Protein AF-A0A182S781-F1 (afdb_monomer_lite)

Foldseek 3Di:
DDPDDDPPDDPDDDDPDDDDDPDDDDDDDPDDQLCQQVLLLLQQVVQCLVPPDPVQFQDNDRDDPQRLQVQCCVVPVDPPVSRVDRHHDAPVSSQSSCCVGGVDHDDDDDADPVGFVLVCLVVQQVCCVVPQTWDWDQDDPPRHIWTWRDWDQDPVRWIKTWTQGSPDDDDDPDPVCCVVVVRTDIDTSVPRDD

Structure (mmCIF, N/CA/C/O backbone):
data_AF-A0A182S781-F1
#
_entry.id   AF-A0A182S781-F1
#
loop_
_atom_site.group_PDB
_atom_site.id
_atom_site.type_symbol
_atom_site.label_atom_id
_atom_site.label_alt_id
_atom_site.label_comp_id
_atom_site.label_asym_id
_atom_site.label_entity_id
_atom_site.label_seq_id
_atom_site.pdbx_PDB_ins_code
_atom_site.Cartn_x
_atom_site.Cartn_y
_atom_site.Cartn_z
_atom_site.occupancy
_atom_site.B_iso_or_equiv
_atom_site.auth_seq_id
_atom_site.auth_comp_id
_atom_site.auth_asym_id
_atom_site.auth_atom_id
_atom_site.pdbx_PDB_model_num
ATOM 1 N N . MET A 1 1 ? -8.039 0.248 25.860 1.00 22.16 1 MET A N 1
ATOM 2 C CA . MET A 1 1 ? -6.957 -0.619 25.346 1.00 22.16 1 MET A CA 1
ATOM 3 C C . MET A 1 1 ? -6.090 0.243 24.434 1.00 22.16 1 ME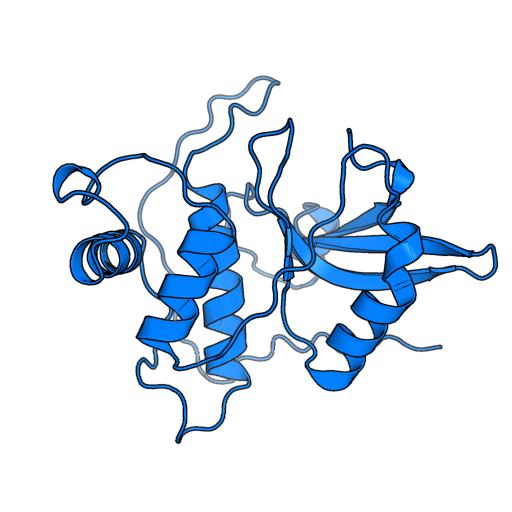T A C 1
ATOM 5 O O . MET A 1 1 ? -6.626 0.844 23.514 1.00 22.16 1 MET A O 1
ATOM 9 N N . LYS A 1 2 ? -4.819 0.476 24.791 1.00 17.64 2 LYS A N 1
ATOM 10 C CA . LYS A 1 2 ? -3.953 1.461 24.120 1.00 17.64 2 LYS A CA 1
ATOM 11 C C . LYS A 1 2 ? -3.425 0.883 22.805 1.00 17.64 2 LYS A C 1
ATOM 13 O O . LYS A 1 2 ? -2.485 0.099 22.838 1.00 17.64 2 LYS A O 1
ATOM 18 N N . VAL A 1 3 ? -3.965 1.316 21.667 1.00 22.73 3 VAL A N 1
ATOM 19 C CA . VAL A 1 3 ? -3.223 1.247 20.400 1.00 22.73 3 VAL A CA 1
ATOM 20 C C . VAL A 1 3 ? -2.274 2.437 20.403 1.00 22.73 3 VAL A C 1
ATOM 22 O O . VAL A 1 3 ? -2.613 3.549 20.012 1.00 22.73 3 VAL A O 1
ATOM 25 N N . GLN A 1 4 ? -1.095 2.223 20.969 1.00 20.73 4 GLN A N 1
ATOM 26 C CA . GLN A 1 4 ? 0.003 3.169 20.909 1.00 20.73 4 GLN A CA 1
ATOM 27 C C . GLN A 1 4 ? 1.144 2.408 20.250 1.00 20.73 4 GLN A C 1
ATOM 29 O O . GLN A 1 4 ? 1.656 1.481 20.866 1.00 20.73 4 GLN A O 1
ATOM 34 N N . HIS A 1 5 ? 1.483 2.761 19.008 1.00 27.50 5 HIS A N 1
ATOM 35 C CA . HIS A 1 5 ? 2.839 3.151 18.610 1.00 27.50 5 HIS A CA 1
ATOM 36 C C . HIS A 1 5 ? 2.847 3.689 17.167 1.00 27.50 5 HIS A C 1
ATOM 38 O O . HIS A 1 5 ? 2.980 2.958 16.197 1.00 27.50 5 HIS A O 1
ATOM 44 N N . LEU A 1 6 ? 2.780 5.020 17.058 1.00 29.30 6 LEU A N 1
ATOM 45 C CA . LEU A 1 6 ? 3.541 5.766 16.057 1.00 29.30 6 LEU A CA 1
ATOM 46 C C . LEU A 1 6 ? 4.824 6.293 16.718 1.00 29.30 6 LEU A C 1
ATOM 48 O O . LEU A 1 6 ? 4.804 7.370 17.333 1.00 29.30 6 LEU A O 1
ATOM 52 N N . PRO A 1 7 ? 5.978 5.657 16.480 1.00 22.70 7 PRO A N 1
ATOM 53 C CA . PRO A 1 7 ? 7.215 6.392 16.361 1.00 22.70 7 PRO A CA 1
ATOM 54 C C . PRO A 1 7 ? 7.700 6.303 14.915 1.00 22.70 7 PRO A C 1
ATOM 56 O O . PRO A 1 7 ? 8.565 5.513 14.574 1.00 22.70 7 PRO A O 1
ATOM 59 N N . MET A 1 8 ? 7.220 7.225 14.074 1.00 29.20 8 MET A N 1
ATOM 60 C CA . MET A 1 8 ? 8.143 7.837 13.120 1.00 29.20 8 MET A CA 1
ATOM 61 C C . MET A 1 8 ? 9.231 8.530 13.958 1.00 29.20 8 MET A C 1
ATOM 63 O O . MET A 1 8 ? 9.005 9.626 14.479 1.00 29.20 8 MET A O 1
ATOM 67 N N . GLN A 1 9 ? 10.349 7.848 14.197 1.00 24.05 9 GLN A N 1
ATOM 68 C CA . GLN A 1 9 ? 11.596 8.438 14.673 1.00 24.05 9 GLN A CA 1
ATOM 69 C C . GLN A 1 9 ? 12.681 8.081 13.664 1.00 24.05 9 GLN A C 1
ATOM 71 O O . GLN A 1 9 ? 12.995 6.916 13.454 1.00 24.05 9 GLN A O 1
ATOM 76 N N . ASN A 1 10 ? 13.237 9.117 13.045 1.00 29.95 10 ASN A N 1
ATOM 77 C CA . ASN A 1 10 ? 14.450 9.047 12.256 1.00 29.95 10 ASN A CA 1
ATOM 78 C C . ASN A 1 10 ? 15.575 9.725 13.064 1.00 29.95 10 ASN A C 1
ATOM 80 O O . ASN A 1 10 ? 15.467 10.931 13.297 1.00 29.95 10 ASN A O 1
ATOM 84 N N . PRO A 1 11 ? 16.635 9.015 13.496 1.00 28.19 11 PRO A N 1
ATOM 85 C CA . PRO A 1 11 ? 17.824 9.644 14.075 1.00 28.19 11 PRO A CA 1
ATOM 86 C C . PRO A 1 11 ? 18.811 10.176 13.022 1.00 28.19 11 PRO A C 1
ATOM 88 O O . PRO A 1 11 ? 19.742 10.897 13.373 1.00 28.19 11 PRO A O 1
ATOM 91 N N . HIS A 1 12 ? 18.638 9.860 11.735 1.00 28.28 12 HIS A N 1
ATOM 92 C CA . HIS A 1 12 ? 19.613 10.192 10.696 1.00 28.28 12 HIS A CA 1
ATOM 93 C C . HIS A 1 12 ? 18.940 10.809 9.465 1.00 28.28 12 HIS A C 1
ATOM 95 O O . HIS A 1 12 ? 18.293 10.147 8.659 1.00 28.28 12 HIS A O 1
ATOM 101 N N . GLY A 1 13 ? 19.089 12.132 9.353 1.00 28.95 13 GLY A N 1
ATOM 102 C CA . GLY A 1 13 ? 18.466 13.019 8.369 1.00 28.95 13 GLY A CA 1
ATOM 103 C C . GLY A 1 13 ? 18.688 12.685 6.890 1.00 28.95 13 GLY A C 1
ATOM 104 O O . GLY A 1 13 ? 19.356 13.432 6.177 1.00 28.95 13 GLY A O 1
ATOM 105 N N . SER A 1 14 ? 18.027 11.643 6.400 1.00 24.62 14 SER A N 1
ATOM 106 C CA . SER A 1 14 ? 17.913 11.336 4.977 1.00 24.62 14 SER A CA 1
ATOM 107 C C . SER A 1 14 ? 16.666 12.002 4.397 1.00 24.62 14 SER A C 1
ATOM 109 O O . SER A 1 14 ? 15.528 11.740 4.785 1.00 24.62 14 SER A O 1
ATOM 111 N N . ARG A 1 15 ? 16.919 12.949 3.494 1.00 25.30 15 ARG A N 1
ATOM 112 C CA . ARG A 1 15 ? 15.945 13.813 2.825 1.00 25.30 15 ARG A CA 1
ATOM 113 C C . ARG A 1 15 ? 15.076 12.991 1.870 1.00 25.30 15 ARG A C 1
ATOM 115 O O . ARG A 1 15 ? 15.576 12.521 0.857 1.00 25.30 15 ARG A O 1
ATOM 122 N N . ILE A 1 16 ? 13.770 12.906 2.125 1.00 30.47 16 ILE A N 1
ATOM 123 C CA . ILE A 1 16 ? 12.797 12.481 1.107 1.00 30.47 16 ILE A CA 1
ATOM 124 C C . ILE A 1 16 ? 12.405 13.726 0.304 1.00 30.47 16 ILE A C 1
ATOM 126 O O . ILE A 1 16 ? 11.537 14.510 0.693 1.00 30.47 16 ILE A O 1
ATOM 130 N N . GLY A 1 17 ? 13.127 13.965 -0.788 1.00 25.92 17 GLY A N 1
ATOM 131 C CA . GLY A 1 17 ? 12.769 14.945 -1.804 1.00 25.92 17 GLY A CA 1
ATOM 132 C C . GLY A 1 17 ? 12.394 14.219 -3.086 1.00 25.92 17 GLY A C 1
ATOM 133 O O . GLY A 1 17 ? 13.270 13.682 -3.746 1.00 25.92 17 GLY A O 1
ATOM 134 N N . SER A 1 18 ? 11.112 14.211 -3.440 1.00 32.91 18 SER A N 1
ATOM 135 C CA . SER A 1 18 ? 10.678 13.952 -4.813 1.00 32.91 18 SER A CA 1
ATOM 136 C C . SER A 1 18 ? 10.472 15.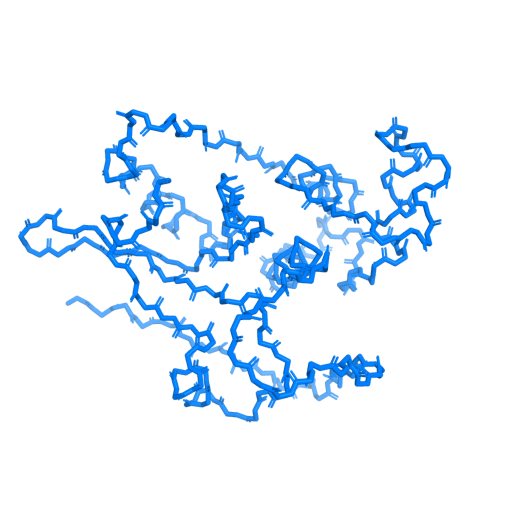295 -5.514 1.00 32.91 18 SER A C 1
ATOM 138 O O . SER A 1 18 ? 9.733 16.151 -5.012 1.00 32.91 18 SER A O 1
ATOM 140 N N . ASP A 1 19 ? 11.157 15.479 -6.637 1.00 30.80 19 ASP A N 1
ATOM 141 C CA . ASP A 1 19 ? 11.078 16.648 -7.507 1.00 30.80 19 ASP A CA 1
ATOM 142 C C . ASP A 1 19 ? 9.697 16.815 -8.164 1.00 30.80 19 ASP A C 1
ATOM 144 O O . ASP A 1 19 ? 9.061 15.849 -8.581 1.00 30.80 19 ASP A O 1
ATOM 148 N N . GLY A 1 20 ? 9.289 18.082 -8.317 1.00 26.89 20 GLY A N 1
ATOM 149 C CA . GLY A 1 20 ? 8.248 18.532 -9.248 1.00 26.89 20 GLY A CA 1
ATOM 150 C C . GLY A 1 20 ? 6.844 18.746 -8.651 1.00 26.89 20 GLY A C 1
ATOM 151 O O . GLY A 1 20 ? 6.240 17.809 -8.133 1.00 26.89 20 GLY A O 1
ATOM 152 N N . PRO A 1 21 ? 6.249 19.955 -8.759 1.00 29.48 21 PRO A N 1
ATOM 153 C CA . PRO A 1 21 ? 4.869 20.179 -8.344 1.00 29.48 21 PRO A CA 1
ATOM 154 C C . PRO A 1 21 ? 3.902 19.591 -9.382 1.00 29.48 21 PRO A C 1
ATOM 156 O O . PRO A 1 21 ? 3.781 20.112 -10.494 1.00 29.48 21 PRO A O 1
ATOM 159 N N . LEU A 1 22 ? 3.154 18.544 -9.017 1.00 37.12 22 LEU A N 1
ATOM 160 C CA . LEU A 1 22 ? 1.952 18.173 -9.766 1.00 37.12 22 LEU A CA 1
ATOM 161 C C . LEU A 1 22 ? 0.870 19.222 -9.472 1.00 37.12 22 LEU A C 1
ATOM 163 O O . LEU A 1 22 ? 0.288 19.259 -8.390 1.00 37.12 22 LEU A O 1
ATOM 167 N N . LYS A 1 23 ? 0.632 20.116 -10.436 1.00 30.11 23 LYS A N 1
ATOM 168 C CA . LYS A 1 23 ? -0.460 21.096 -10.397 1.00 30.11 23 LYS A CA 1
ATOM 169 C C . LYS A 1 23 ? -1.806 20.368 -10.332 1.00 30.11 23 LYS A C 1
ATOM 171 O O . LYS A 1 23 ? -2.254 19.839 -11.345 1.00 30.11 23 LYS A O 1
ATOM 176 N N . THR A 1 24 ? -2.502 20.443 -9.202 1.00 35.56 24 THR A N 1
ATOM 177 C CA . THR A 1 24 ? -3.963 20.314 -9.177 1.00 35.56 24 THR A CA 1
ATOM 178 C C . THR A 1 24 ? -4.555 21.723 -9.246 1.00 35.56 24 THR A C 1
ATOM 180 O O . THR A 1 24 ? -4.274 22.603 -8.430 1.00 35.56 24 THR A O 1
ATOM 183 N N . ARG A 1 25 ? -5.293 22.002 -10.324 1.00 30.75 25 ARG A N 1
ATOM 184 C CA . ARG A 1 25 ? -5.999 23.274 -10.510 1.00 30.75 25 ARG A CA 1
ATOM 185 C C . ARG A 1 25 ? -7.145 23.320 -9.492 1.00 30.75 25 ARG A C 1
ATOM 187 O O . ARG A 1 25 ? -7.864 22.341 -9.348 1.00 30.75 25 ARG A O 1
ATOM 194 N N . ARG A 1 26 ? -7.280 24.444 -8.781 1.00 33.47 26 ARG A N 1
ATOM 195 C CA . ARG A 1 26 ? -8.339 24.700 -7.788 1.00 33.47 26 ARG A CA 1
ATOM 196 C C . ARG A 1 26 ? -9.736 24.459 -8.376 1.00 33.47 26 ARG A C 1
ATOM 198 O O . ARG A 1 26 ? -9.999 24.911 -9.488 1.00 33.47 26 ARG A O 1
ATOM 205 N N . GLY A 1 27 ? -10.624 23.883 -7.567 1.00 31.80 27 GLY A N 1
ATOM 206 C CA . GLY A 1 27 ? -12.058 23.726 -7.841 1.00 31.80 27 GLY A CA 1
ATOM 207 C C . GLY A 1 27 ? -12.467 22.258 -7.757 1.00 31.80 27 GLY A C 1
ATOM 208 O O . GLY A 1 27 ? -11.820 21.430 -8.379 1.00 31.80 27 GLY A O 1
ATOM 209 N N . GLY A 1 28 ? -13.474 21.951 -6.933 1.00 37.81 28 GLY A N 1
ATOM 210 C CA . GLY A 1 28 ? -13.876 20.598 -6.534 1.00 37.81 28 GLY A CA 1
ATOM 211 C C . GLY A 1 28 ? -14.079 19.597 -7.680 1.00 37.81 28 GLY A C 1
ATOM 212 O O . GLY A 1 28 ? -14.367 19.983 -8.808 1.00 37.81 28 GLY A O 1
ATOM 213 N N . VAL A 1 29 ? -13.966 18.312 -7.317 1.00 35.19 29 VAL A N 1
ATOM 214 C CA . VAL A 1 29 ? -13.797 17.093 -8.141 1.00 35.19 29 VAL A CA 1
ATOM 215 C C . VAL A 1 29 ? -12.318 16.725 -8.338 1.00 35.19 29 VAL A C 1
ATOM 217 O O . VAL A 1 29 ? -11.641 17.167 -9.265 1.00 35.19 29 VAL A O 1
ATOM 220 N N . THR A 1 30 ? -11.806 15.883 -7.436 1.00 40.12 30 THR A N 1
ATOM 221 C CA . THR A 1 30 ? -10.500 15.219 -7.544 1.00 40.12 30 THR A CA 1
ATOM 222 C C . THR A 1 30 ? -10.512 14.261 -8.734 1.00 40.12 30 THR A C 1
ATOM 224 O O . THR A 1 30 ? -10.992 13.139 -8.631 1.00 40.12 30 THR A O 1
ATOM 227 N N . GLN A 1 31 ? -10.000 14.699 -9.882 1.00 41.84 31 GLN A N 1
ATOM 228 C CA . GLN A 1 31 ? -9.661 13.791 -10.980 1.00 41.84 31 GLN A CA 1
ATOM 229 C C . GLN A 1 31 ? -8.589 12.802 -10.475 1.00 41.84 31 GLN A C 1
ATOM 231 O O . GLN A 1 31 ? -7.553 13.274 -9.989 1.00 41.84 31 GLN A O 1
ATOM 236 N N . PRO A 1 32 ? -8.793 11.473 -10.556 1.00 53.16 32 PRO A N 1
ATOM 237 C CA . PRO A 1 32 ? -7.829 10.506 -10.041 1.00 53.16 32 PRO A CA 1
ATOM 238 C C . PRO A 1 32 ? -6.494 10.640 -10.777 1.00 53.16 32 PRO A C 1
ATOM 240 O O . PRO A 1 32 ? -6.411 10.531 -12.002 1.00 53.16 32 PRO A O 1
ATOM 243 N N . GLY A 1 33 ? -5.419 10.902 -10.037 1.00 67.69 33 GLY A N 1
ATOM 244 C CA . GLY A 1 33 ? -4.075 10.815 -10.595 1.00 67.69 33 GLY A CA 1
ATOM 245 C C . GLY A 1 33 ? -3.678 9.346 -10.745 1.00 67.69 33 GLY A C 1
ATOM 246 O O . GLY A 1 33 ? -3.719 8.612 -9.767 1.00 67.6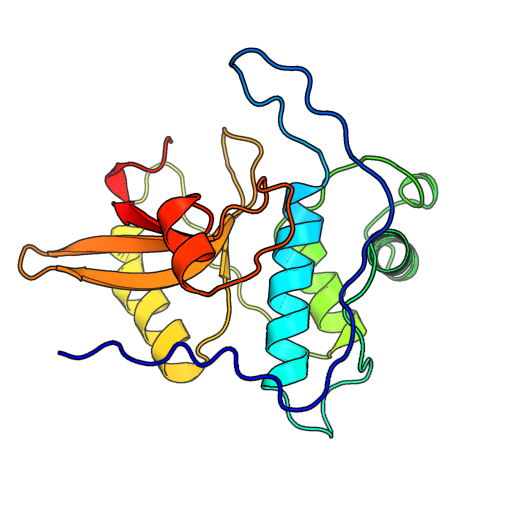9 33 GLY A O 1
ATOM 247 N N . TRP A 1 34 ? -3.187 8.938 -11.918 1.00 82.12 34 TRP A N 1
ATOM 248 C CA . TRP A 1 34 ? -2.683 7.580 -12.223 1.00 82.12 34 TRP A CA 1
ATOM 249 C C . TRP A 1 34 ? -1.582 7.054 -11.275 1.00 82.12 34 TRP A C 1
ATOM 251 O O . TRP A 1 34 ? -1.234 5.877 -11.289 1.00 82.12 34 TRP A O 1
ATOM 261 N N . GLY A 1 35 ? -1.017 7.940 -10.451 1.00 85.44 35 GLY A N 1
ATOM 262 C CA . GLY A 1 35 ? 0.066 7.658 -9.515 1.00 85.44 35 GLY A CA 1
ATOM 263 C C . GLY A 1 35 ? -0.354 7.094 -8.151 1.00 85.44 35 GLY A C 1
ATOM 264 O O . GLY A 1 35 ? 0.537 6.829 -7.347 1.00 85.44 35 GLY A O 1
ATOM 265 N N . CYS A 1 36 ? -1.651 6.963 -7.835 1.00 85.69 36 CYS A N 1
ATOM 266 C CA . CYS A 1 36 ? -2.100 6.515 -6.505 1.00 85.69 36 CYS A CA 1
ATOM 267 C C . CYS A 1 36 ? -1.529 5.132 -6.145 1.00 85.69 36 CYS A C 1
ATOM 269 O O . CYS A 1 36 ? -0.886 5.004 -5.101 1.00 85.69 36 CYS A O 1
ATOM 271 N N . GLY A 1 37 ? -1.643 4.158 -7.058 1.00 88.50 37 GLY A N 1
ATOM 272 C CA . GLY A 1 37 ? -1.135 2.796 -6.867 1.00 88.50 37 GLY A CA 1
ATOM 273 C C . GLY A 1 37 ? 0.362 2.762 -6.574 1.00 88.50 37 GLY A C 1
ATOM 274 O O . GLY A 1 37 ? 0.803 2.130 -5.617 1.00 88.50 37 GLY A O 1
ATOM 275 N N . TYR A 1 38 ? 1.135 3.545 -7.330 1.00 90.62 38 TYR A N 1
ATOM 276 C CA . TYR A 1 38 ? 2.575 3.691 -7.125 1.00 90.62 38 TYR A CA 1
ATOM 277 C C . TYR A 1 38 ? 2.912 4.269 -5.749 1.00 90.62 38 TYR A C 1
ATOM 279 O O . TYR A 1 38 ? 3.819 3.770 -5.089 1.00 90.62 38 TYR A O 1
ATOM 287 N N . ARG A 1 39 ? 2.189 5.296 -5.285 1.00 87.88 39 ARG A N 1
ATOM 288 C CA . ARG A 1 39 ? 2.453 5.903 -3.970 1.00 87.88 39 ARG A CA 1
ATOM 289 C C . ARG A 1 39 ? 2.092 4.964 -2.823 1.00 87.88 39 ARG A C 1
ATOM 291 O O . ARG A 1 39 ? 2.864 4.867 -1.873 1.00 87.88 39 ARG A O 1
ATOM 298 N N . THR A 1 40 ? 0.983 4.230 -2.928 1.00 88.88 40 THR A N 1
ATOM 299 C CA . THR A 1 40 ? 0.637 3.187 -1.948 1.00 88.88 40 THR A CA 1
ATOM 300 C C . THR A 1 40 ? 1.719 2.104 -1.892 1.00 88.88 40 THR A C 1
ATOM 302 O O . THR A 1 40 ? 2.176 1.758 -0.802 1.00 88.88 40 THR A O 1
ATOM 305 N N . LEU A 1 41 ? 2.190 1.629 -3.050 1.00 91.50 41 LEU A N 1
ATOM 306 C CA . LEU A 1 41 ? 3.295 0.672 -3.137 1.00 91.50 41 LEU A CA 1
ATOM 307 C C . LEU A 1 41 ? 4.575 1.223 -2.491 1.00 91.50 41 LEU A C 1
ATOM 309 O O . LEU A 1 41 ? 5.192 0.541 -1.682 1.00 91.50 41 LEU A O 1
ATOM 313 N N . GLN A 1 42 ? 4.947 2.474 -2.762 1.00 90.50 42 GLN A N 1
ATOM 314 C CA . GLN A 1 42 ? 6.126 3.103 -2.157 1.00 90.50 42 GLN A CA 1
ATOM 315 C C . GLN A 1 42 ? 6.050 3.174 -0.625 1.00 90.50 42 GLN A C 1
ATOM 317 O O . GLN A 1 42 ? 7.059 2.945 0.045 1.00 90.50 42 GLN A O 1
ATOM 322 N N . SER A 1 43 ? 4.870 3.445 -0.057 1.00 87.69 43 SER A N 1
ATOM 323 C CA . SER A 1 43 ? 4.661 3.389 1.395 1.00 87.69 43 SER A CA 1
ATOM 324 C C . SER A 1 43 ? 4.866 1.976 1.950 1.00 87.69 43 SER A C 1
ATOM 326 O O . SER A 1 43 ? 5.515 1.824 2.985 1.00 87.69 43 SER A O 1
ATOM 328 N N . ILE A 1 44 ? 4.379 0.947 1.249 1.00 89.62 44 ILE A N 1
ATOM 329 C CA . ILE A 1 44 ? 4.595 -0.461 1.619 1.00 89.62 44 ILE A CA 1
ATOM 330 C C . ILE A 1 44 ? 6.085 -0.813 1.549 1.00 89.62 44 ILE A C 1
ATOM 332 O O . ILE A 1 44 ? 6.634 -1.323 2.523 1.00 89.62 44 ILE A O 1
ATOM 336 N N . CYS A 1 45 ? 6.770 -0.471 0.454 1.00 90.06 45 CYS A N 1
ATOM 337 C CA . CYS A 1 45 ? 8.210 -0.689 0.301 1.00 90.06 45 CYS A CA 1
ATOM 338 C C . CYS A 1 45 ? 9.009 -0.010 1.421 1.00 90.06 45 CYS A C 1
ATOM 340 O O . CYS A 1 45 ? 9.918 -0.606 1.991 1.00 90.06 45 CYS A O 1
ATOM 342 N N . SER A 1 46 ? 8.643 1.226 1.778 1.00 87.75 46 SER A N 1
ATOM 343 C CA . SER A 1 46 ? 9.279 1.957 2.877 1.00 87.75 46 SER A CA 1
ATOM 344 C C . SER A 1 46 ? 9.130 1.230 4.215 1.00 87.75 46 SER A C 1
ATOM 346 O O . SER A 1 46 ? 10.089 1.173 4.985 1.00 87.75 46 SER A O 1
ATOM 348 N N . TRP A 1 47 ? 7.959 0.643 4.478 1.00 87.69 47 TRP A N 1
ATOM 349 C CA . TRP A 1 47 ? 7.728 -0.162 5.675 1.00 87.69 47 TRP A CA 1
ATOM 350 C C . TRP A 1 47 ? 8.546 -1.460 5.663 1.00 87.69 47 TRP A C 1
ATOM 352 O O . TRP A 1 47 ? 9.176 -1.775 6.674 1.00 87.69 47 TRP A O 1
ATOM 362 N N . ILE A 1 48 ? 8.602 -2.164 4.524 1.00 86.69 48 ILE A N 1
ATOM 363 C CA . ILE A 1 48 ? 9.397 -3.395 4.356 1.00 86.69 48 ILE A CA 1
ATOM 364 C C . ILE A 1 48 ? 10.880 -3.117 4.614 1.00 86.69 48 ILE A C 1
ATOM 366 O O . ILE A 1 48 ? 11.519 -3.860 5.349 1.00 86.69 48 ILE A O 1
ATOM 370 N N . ILE A 1 49 ? 11.430 -2.029 4.069 1.00 85.88 49 ILE A N 1
ATOM 371 C CA . ILE A 1 49 ? 12.842 -1.662 4.265 1.00 85.88 49 ILE A CA 1
ATOM 372 C C . ILE A 1 49 ? 13.139 -1.354 5.739 1.00 85.88 49 ILE A C 1
ATOM 374 O O . ILE A 1 49 ? 14.194 -1.726 6.244 1.00 85.88 49 ILE A O 1
ATOM 378 N N . GLN A 1 50 ? 12.219 -0.683 6.438 1.00 84.88 50 GLN A N 1
ATOM 379 C CA . GLN A 1 50 ? 12.410 -0.293 7.840 1.00 84.88 50 GLN A CA 1
ATOM 380 C C . GLN A 1 50 ? 12.268 -1.460 8.827 1.00 84.88 50 GLN A C 1
ATOM 382 O O . GLN A 1 50 ? 12.917 -1.442 9.870 1.00 84.88 50 GLN A O 1
ATOM 387 N N . ASN A 1 51 ? 11.419 -2.446 8.520 1.00 83.12 51 ASN A N 1
ATOM 388 C CA . ASN A 1 51 ? 11.068 -3.535 9.443 1.00 83.12 51 ASN A CA 1
ATOM 389 C C . ASN A 1 51 ? 11.600 -4.911 9.003 1.00 83.12 51 ASN A C 1
ATOM 391 O O . ASN A 1 51 ? 11.523 -5.875 9.764 1.00 83.12 51 ASN A O 1
ATOM 395 N N . GLY A 1 52 ? 12.139 -5.021 7.788 1.00 72.75 52 GLY A N 1
ATOM 396 C CA . GLY A 1 52 ? 12.729 -6.241 7.250 1.00 72.75 52 GLY A CA 1
ATOM 397 C C . GLY A 1 52 ? 14.099 -6.557 7.853 1.00 72.75 52 GLY A C 1
ATOM 398 O O . GLY A 1 52 ? 14.845 -5.678 8.283 1.00 72.75 52 GLY A O 1
ATOM 399 N N . SER A 1 53 ? 14.467 -7.840 7.865 1.00 58.59 53 SER A N 1
ATOM 400 C CA . SER A 1 53 ? 15.805 -8.258 8.296 1.00 58.59 53 SER A CA 1
ATOM 401 C C . SER A 1 53 ? 16.859 -7.838 7.256 1.00 58.59 53 SER A C 1
ATOM 403 O O . SER A 1 53 ? 16.617 -8.016 6.057 1.00 58.59 53 SER A O 1
ATOM 405 N N . PRO A 1 54 ? 18.071 -7.399 7.659 1.00 51.84 54 PRO A N 1
ATOM 406 C CA . PRO A 1 54 ? 19.139 -6.999 6.732 1.00 51.84 54 PRO A CA 1
ATOM 407 C C . PRO A 1 54 ? 19.533 -8.065 5.697 1.00 51.84 54 PRO A C 1
ATOM 409 O O . PRO A 1 54 ? 20.124 -7.742 4.675 1.00 51.84 54 PRO A O 1
ATOM 412 N N . LYS A 1 55 ? 19.218 -9.343 5.950 1.00 50.97 55 LYS A N 1
ATOM 413 C CA . LYS A 1 55 ? 19.518 -10.464 5.043 1.00 50.97 55 LYS A CA 1
ATOM 414 C C . LYS A 1 55 ? 18.453 -10.707 3.967 1.00 50.97 55 LYS A C 1
ATOM 416 O O . LYS A 1 55 ? 18.677 -11.534 3.093 1.00 50.97 55 LYS A O 1
ATOM 421 N N . THR A 1 56 ? 17.304 -10.037 4.053 1.00 56.59 56 THR A N 1
ATOM 422 C CA . THR A 1 56 ? 16.136 -10.293 3.186 1.00 56.59 56 THR A CA 1
ATOM 423 C C . THR A 1 56 ? 15.903 -9.218 2.130 1.00 56.59 56 THR A C 1
ATOM 425 O O . THR A 1 56 ? 15.235 -9.477 1.139 1.00 56.59 56 THR A O 1
ATOM 428 N N . VAL A 1 57 ? 16.475 -8.024 2.296 1.00 60.38 57 VAL A N 1
ATOM 429 C CA . VAL A 1 57 ? 16.163 -6.877 1.438 1.00 60.38 57 VAL A CA 1
ATOM 430 C C . VAL A 1 57 ? 17.261 -6.704 0.383 1.00 60.38 57 VAL A C 1
ATOM 432 O O . VAL A 1 57 ? 18.341 -6.200 0.682 1.00 60.38 57 VAL A O 1
ATOM 435 N N . ALA A 1 58 ? 16.996 -7.114 -0.861 1.00 64.44 58 ALA A N 1
ATOM 436 C CA . ALA A 1 58 ? 17.937 -6.947 -1.976 1.00 64.44 58 ALA A CA 1
ATOM 437 C C . ALA A 1 58 ? 18.089 -5.477 -2.427 1.00 64.44 58 ALA A C 1
ATOM 439 O O . ALA A 1 58 ? 19.082 -5.124 -3.064 1.00 64.44 58 ALA A O 1
ATOM 440 N N . SER A 1 59 ? 17.132 -4.608 -2.077 1.00 66.31 59 SER A N 1
ATOM 441 C CA . SER A 1 59 ? 17.135 -3.173 -2.386 1.00 66.31 59 SER A CA 1
ATOM 442 C C . SER A 1 59 ? 16.950 -2.321 -1.126 1.00 66.31 59 SER A C 1
ATOM 444 O O . SER A 1 59 ? 15.904 -2.358 -0.492 1.00 66.31 59 SER A O 1
ATOM 446 N N . ALA A 1 60 ? 17.943 -1.508 -0.765 1.00 75.88 60 ALA A N 1
ATOM 447 C CA . ALA A 1 60 ? 17.871 -0.643 0.419 1.00 75.88 60 ALA A CA 1
ATOM 448 C C . ALA A 1 60 ? 17.034 0.639 0.213 1.00 75.88 60 ALA A C 1
ATOM 450 O O . ALA A 1 60 ? 16.937 1.464 1.122 1.00 75.88 60 ALA A O 1
ATOM 451 N N . GLU A 1 61 ? 16.445 0.832 -0.971 1.00 85.38 61 GLU A N 1
ATOM 452 C CA . GLU A 1 61 ? 15.779 2.077 -1.352 1.00 85.38 61 GLU A CA 1
ATOM 453 C C . GLU A 1 61 ? 14.331 1.847 -1.794 1.00 85.38 61 GLU A C 1
ATOM 455 O O . GLU A 1 61 ? 13.966 0.814 -2.360 1.00 85.38 61 GLU A O 1
ATOM 460 N N . VAL A 1 62 ? 13.482 2.843 -1.531 1.00 88.44 62 VAL A N 1
ATOM 461 C CA . VAL A 1 62 ? 12.102 2.857 -2.025 1.00 88.44 62 VAL A CA 1
ATOM 462 C C . VAL A 1 62 ? 12.140 3.123 -3.536 1.00 88.44 62 VAL A C 1
ATOM 464 O O . VAL A 1 62 ? 12.681 4.154 -3.944 1.00 88.44 62 VAL A O 1
ATOM 467 N N . PRO A 1 63 ? 11.565 2.252 -4.386 1.00 91.50 63 PRO A N 1
ATOM 468 C CA . PRO A 1 63 ? 11.682 2.383 -5.829 1.00 91.50 63 PRO A CA 1
ATOM 469 C C . PRO A 1 63 ? 10.903 3.603 -6.325 1.00 91.50 63 PRO A C 1
ATOM 471 O O . PRO A 1 63 ? 9.776 3.880 -5.902 1.00 91.50 63 PRO A O 1
ATOM 474 N N . ASN A 1 64 ? 11.492 4.339 -7.263 1.00 91.88 64 ASN A N 1
ATOM 475 C CA . ASN A 1 64 ? 10.777 5.389 -7.981 1.00 91.88 64 ASN A CA 1
ATOM 476 C C . ASN A 1 64 ? 9.849 4.778 -9.055 1.00 91.88 64 ASN A C 1
ATOM 478 O O . ASN A 1 64 ? 9.924 3.587 -9.357 1.00 91.88 64 ASN A O 1
ATOM 482 N N . ILE A 1 65 ? 8.952 5.589 -9.630 1.00 94.12 65 ILE A N 1
ATOM 483 C CA . ILE A 1 65 ? 7.989 5.120 -10.645 1.00 94.12 65 ILE A CA 1
ATOM 484 C C . ILE A 1 65 ? 8.690 4.451 -11.844 1.00 94.12 65 ILE A C 1
ATOM 486 O O . ILE A 1 65 ? 8.279 3.345 -12.192 1.00 94.12 65 ILE A O 1
ATOM 490 N N . PRO A 1 66 ? 9.751 5.032 -12.446 1.00 95.75 66 PRO A N 1
ATOM 491 C CA . PRO A 1 66 ? 10.508 4.356 -13.499 1.00 95.75 66 PRO A CA 1
ATOM 492 C C . PRO A 1 66 ? 11.026 2.970 -13.103 1.00 95.75 66 PRO A C 1
ATOM 494 O O . PRO A 1 66 ? 10.858 2.032 -13.875 1.00 95.75 66 PRO A O 1
ATOM 497 N N . THR A 1 67 ? 11.590 2.806 -11.899 1.00 95.38 67 THR A N 1
ATOM 498 C CA . THR A 1 67 ? 12.039 1.495 -11.400 1.00 95.38 67 THR A CA 1
ATOM 499 C C . THR A 1 67 ? 10.876 0.508 -11.314 1.00 95.38 67 THR A C 1
ATOM 501 O O . THR A 1 67 ? 11.012 -0.628 -11.755 1.00 95.38 67 THR A O 1
ATOM 504 N N . ILE A 1 68 ? 9.722 0.936 -10.789 1.00 96.50 68 ILE A N 1
ATOM 505 C CA . ILE A 1 68 ? 8.515 0.098 -10.689 1.00 96.50 68 ILE A CA 1
ATOM 506 C C . ILE A 1 68 ? 8.056 -0.349 -12.086 1.00 96.50 68 ILE A C 1
ATOM 508 O O . ILE A 1 68 ? 7.855 -1.539 -12.322 1.00 96.50 68 ILE A O 1
ATOM 512 N N . GLN A 1 69 ? 7.936 0.589 -13.029 1.00 97.31 69 GLN A N 1
ATOM 513 C CA . GLN A 1 69 ? 7.517 0.291 -14.400 1.00 97.31 69 GLN A CA 1
ATOM 514 C C . GLN A 1 69 ? 8.505 -0.635 -15.109 1.00 97.31 69 GLN A C 1
ATOM 516 O O . GLN A 1 69 ? 8.092 -1.591 -15.759 1.00 97.31 69 GLN A O 1
ATOM 521 N N . GLN A 1 70 ? 9.805 -0.377 -14.953 1.00 97.50 70 GLN A N 1
ATOM 522 C CA . GLN A 1 70 ? 10.856 -1.207 -15.523 1.00 97.50 70 GLN A CA 1
ATOM 523 C C . GLN A 1 70 ? 10.774 -2.640 -14.994 1.00 97.50 70 GLN A C 1
ATOM 525 O O . GLN A 1 70 ? 10.848 -3.571 -15.787 1.00 97.50 70 GLN A O 1
ATOM 530 N N . LYS A 1 71 ? 10.550 -2.834 -13.687 1.00 96.62 71 LYS A N 1
ATOM 531 C CA . LYS A 1 71 ? 10.410 -4.177 -13.105 1.00 96.62 71 LYS A CA 1
ATOM 532 C C . LYS A 1 71 ? 9.232 -4.941 -13.696 1.00 96.62 71 LYS A C 1
ATOM 534 O O . LYS A 1 71 ? 9.396 -6.100 -14.057 1.00 96.62 71 LYS A O 1
ATOM 539 N N . LEU A 1 72 ? 8.085 -4.285 -13.870 1.00 98.12 72 LEU A N 1
ATOM 540 C CA . LEU A 1 72 ? 6.900 -4.894 -14.488 1.00 98.12 72 LEU A CA 1
ATOM 541 C C . LEU A 1 72 ? 7.128 -5.281 -15.961 1.00 98.12 72 LEU A C 1
ATOM 543 O O . LEU A 1 72 ? 6.615 -6.303 -16.417 1.00 98.12 72 LEU A O 1
ATOM 547 N N . VAL A 1 73 ? 7.930 -4.504 -16.696 1.00 98.12 73 VAL A N 1
ATOM 548 C CA . VAL A 1 73 ? 8.355 -4.852 -18.063 1.00 98.12 73 VAL A CA 1
ATOM 549 C C . VAL A 1 73 ? 9.357 -6.013 -18.061 1.00 98.12 73 VAL A C 1
ATOM 551 O O . VAL A 1 73 ? 9.203 -6.953 -18.837 1.00 98.12 73 VAL A O 1
ATOM 554 N N . GLU A 1 74 ? 10.357 -5.991 -17.175 1.00 97.75 74 GLU A N 1
ATOM 555 C CA . GLU A 1 74 ? 11.401 -7.024 -17.069 1.00 97.75 74 GLU A CA 1
ATOM 556 C C . GLU A 1 74 ? 10.818 -8.415 -16.782 1.00 97.75 74 G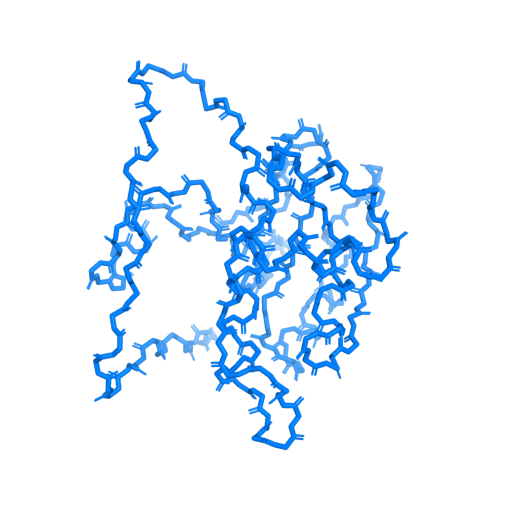LU A C 1
ATOM 558 O O . GLU A 1 74 ? 11.236 -9.399 -17.395 1.00 97.75 74 GLU A O 1
ATOM 563 N N . ILE A 1 75 ? 9.816 -8.497 -15.901 1.00 97.38 75 ILE A N 1
ATOM 564 C CA . ILE A 1 75 ? 9.125 -9.756 -15.579 1.00 97.38 75 ILE A CA 1
ATOM 565 C C . ILE A 1 75 ? 8.045 -10.137 -16.603 1.00 97.38 75 ILE A C 1
ATOM 567 O O . ILE A 1 75 ? 7.389 -11.164 -16.443 1.00 97.38 75 ILE A O 1
ATOM 571 N N . LYS A 1 76 ? 7.871 -9.336 -17.664 1.00 97.56 76 LYS A N 1
ATOM 572 C CA . LYS A 1 76 ? 6.890 -9.532 -18.745 1.00 97.56 76 LYS A CA 1
ATOM 573 C C . LYS A 1 76 ? 5.423 -9.476 -18.303 1.00 97.56 76 LYS A C 1
ATOM 575 O O . LYS A 1 76 ? 4.560 -9.979 -19.019 1.00 97.56 76 LYS A O 1
ATOM 580 N N . ASP A 1 77 ? 5.133 -8.834 -17.172 1.00 97.69 77 ASP A N 1
ATOM 581 C CA . ASP A 1 77 ? 3.756 -8.520 -16.767 1.00 97.69 77 ASP A CA 1
ATOM 582 C C . ASP A 1 77 ? 3.166 -7.402 -17.643 1.00 97.69 77 ASP A C 1
ATOM 584 O O . ASP A 1 77 ? 2.004 -7.447 -18.052 1.00 97.69 77 ASP A O 1
ATOM 588 N N . LYS A 1 78 ? 3.995 -6.412 -18.003 1.00 97.50 78 LYS A N 1
ATOM 589 C CA . LYS A 1 78 ? 3.613 -5.290 -18.869 1.00 97.50 78 LYS A CA 1
ATOM 590 C C . LYS A 1 78 ? 4.443 -5.249 -20.159 1.00 97.50 78 LYS A C 1
ATOM 592 O O . LYS A 1 78 ? 5.605 -5.653 -20.159 1.00 97.50 78 LYS A O 1
ATOM 597 N N . PRO A 1 79 ? 3.885 -4.732 -21.272 1.00 97.88 79 PRO A N 1
ATOM 598 C CA . PRO A 1 79 ? 4.633 -4.534 -22.516 1.00 97.88 79 PRO A CA 1
ATOM 599 C C . PRO A 1 79 ? 5.640 -3.381 -22.389 1.00 97.88 79 PRO A C 1
ATOM 601 O O . PRO A 1 79 ? 5.425 -2.467 -21.601 1.00 97.88 79 PRO A O 1
ATOM 604 N N . GLU A 1 80 ? 6.672 -3.340 -23.238 1.00 97.94 80 GLU A N 1
ATOM 605 C CA . GLU A 1 80 ? 7.726 -2.302 -23.197 1.00 97.94 80 GLU A CA 1
ATOM 606 C C . GLU A 1 80 ? 7.188 -0.861 -23.205 1.00 97.94 80 GLU A C 1
ATOM 608 O O . GLU A 1 80 ? 7.705 -0.001 -22.495 1.00 97.94 80 GLU A O 1
ATOM 613 N N . ARG A 1 81 ? 6.091 -0.605 -23.935 1.00 97.38 81 ARG A N 1
ATOM 614 C CA . ARG A 1 81 ? 5.422 0.712 -23.991 1.00 97.38 81 ARG A CA 1
ATOM 615 C C . ARG A 1 81 ? 4.908 1.223 -22.638 1.00 97.38 81 ARG A C 1
ATOM 617 O O . ARG A 1 81 ? 4.566 2.396 -22.532 1.00 97.38 81 ARG A O 1
ATOM 624 N N . PHE A 1 82 ? 4.799 0.347 -21.638 1.00 97.12 82 PHE A N 1
ATOM 625 C CA . PHE A 1 82 ? 4.383 0.706 -20.286 1.00 97.12 82 PHE A CA 1
ATOM 626 C C . PHE A 1 82 ? 5.447 1.547 -19.572 1.00 97.12 82 PHE A C 1
ATOM 628 O O . PHE A 1 82 ? 5.108 2.410 -18.757 1.00 97.12 82 PHE A O 1
ATOM 635 N N . PHE A 1 83 ? 6.729 1.342 -19.888 1.00 97.00 83 PHE A N 1
ATOM 636 C CA . PHE A 1 83 ? 7.810 2.143 -19.327 1.00 97.00 83 PHE A CA 1
ATOM 637 C C . PHE A 1 83 ? 7.713 3.600 -19.798 1.00 97.00 83 PHE A C 1
ATOM 639 O O . PHE A 1 83 ? 7.612 3.884 -20.990 1.00 97.00 83 PHE A O 1
ATOM 646 N N . GLY A 1 84 ? 7.720 4.538 -18.849 1.00 93.56 84 GLY A N 1
ATOM 647 C CA . GLY A 1 84 ? 7.518 5.964 -19.114 1.00 93.56 84 GLY A CA 1
ATOM 648 C C . GLY A 1 84 ? 6.058 6.355 -19.376 1.00 93.56 84 GLY A C 1
ATOM 649 O O . GLY A 1 84 ? 5.774 7.535 -19.598 1.00 93.56 84 GLY A O 1
ATOM 650 N N . SER A 1 85 ? 5.121 5.400 -19.332 1.00 94.12 85 SER A N 1
ATOM 651 C CA . SER A 1 85 ? 3.691 5.674 -19.471 1.00 94.12 85 SER A CA 1
ATOM 652 C C . SER A 1 85 ? 3.113 6.339 -18.213 1.00 94.12 85 SER A C 1
ATOM 654 O O . SER A 1 85 ? 3.760 6.458 -17.169 1.00 94.12 85 SER A O 1
ATOM 656 N N . ARG A 1 86 ? 1.849 6.759 -18.318 1.00 92.69 86 ARG A N 1
ATOM 657 C CA . ARG A 1 86 ? 1.025 7.229 -17.194 1.00 92.69 86 ARG A CA 1
ATOM 658 C C . ARG A 1 86 ? -0.076 6.228 -16.848 1.00 92.69 86 ARG A C 1
ATOM 660 O O . ARG A 1 86 ? -1.157 6.619 -16.419 1.00 92.69 86 ARG A O 1
ATOM 667 N N . GLU A 1 87 ? 0.163 4.951 -17.120 1.00 91.25 87 GLU A N 1
ATOM 668 C CA . GLU A 1 87 ? -0.773 3.885 -16.782 1.00 91.25 87 GLU A CA 1
ATOM 669 C C . GLU A 1 87 ? -0.733 3.599 -15.273 1.00 91.25 87 GLU A C 1
ATOM 671 O O . GLU A 1 87 ? 0.314 3.703 -14.625 1.00 91.25 87 GLU A O 1
ATOM 676 N N . TRP A 1 88 ? -1.895 3.275 -14.708 1.00 89.94 88 TRP A N 1
ATOM 677 C CA . TRP A 1 88 ? -2.054 2.925 -13.298 1.00 89.94 88 TRP A CA 1
ATOM 678 C C . TRP A 1 88 ? -1.555 1.498 -13.026 1.00 89.94 88 TRP A C 1
ATOM 680 O O . TRP A 1 88 ? -1.424 0.687 -13.943 1.00 89.94 88 TRP A O 1
ATOM 690 N N . ILE A 1 89 ? -1.279 1.203 -11.755 1.00 90.44 89 ILE A N 1
ATOM 691 C CA . ILE A 1 89 ? -0.997 -0.151 -11.263 1.00 90.44 89 ILE A CA 1
ATOM 692 C C . ILE A 1 89 ? -1.998 -0.516 -10.171 1.00 90.44 89 ILE A C 1
ATOM 694 O O . ILE A 1 89 ? -2.430 0.359 -9.411 1.00 90.44 89 ILE A O 1
ATOM 698 N N . GLY A 1 90 ? -2.355 -1.794 -10.092 1.00 89.56 90 GLY A N 1
ATOM 699 C CA . GLY A 1 90 ? -3.224 -2.344 -9.066 1.00 89.56 90 GLY A CA 1
ATOM 700 C C . GLY A 1 90 ? -2.464 -3.167 -8.029 1.00 89.56 90 GLY A C 1
ATOM 701 O O . GLY A 1 90 ? -1.233 -3.169 -7.952 1.00 89.56 90 GLY A O 1
ATOM 702 N N . THR A 1 91 ? -3.235 -3.885 -7.212 1.00 89.62 91 THR A N 1
ATOM 703 C CA . THR A 1 91 ? -2.711 -4.750 -6.148 1.00 89.62 91 THR A CA 1
ATOM 704 C C . THR A 1 91 ? -1.827 -5.867 -6.698 1.00 89.62 91 THR A C 1
ATOM 706 O O . THR A 1 91 ? -0.831 -6.209 -6.071 1.00 89.62 91 THR A O 1
ATOM 709 N N . LEU A 1 92 ? -2.152 -6.424 -7.868 1.00 90.69 92 LEU A N 1
ATOM 710 C CA . LEU A 1 92 ? -1.389 -7.536 -8.432 1.00 90.69 92 LEU A CA 1
ATOM 711 C C . LEU A 1 92 ? 0.004 -7.090 -8.896 1.00 90.69 92 LEU A C 1
ATOM 713 O O . LEU A 1 92 ? 1.000 -7.697 -8.507 1.00 90.69 92 LEU A O 1
ATOM 717 N N . GLU A 1 93 ? 0.090 -5.983 -9.636 1.00 94.69 93 GLU A N 1
ATOM 718 C CA . GLU A 1 93 ? 1.376 -5.407 -10.035 1.00 94.69 93 GLU A CA 1
ATOM 719 C C . GLU A 1 93 ? 2.227 -5.012 -8.820 1.00 94.69 93 GLU A C 1
ATOM 721 O O . GLU A 1 93 ? 3.441 -5.221 -8.812 1.00 94.69 93 GLU A O 1
ATOM 726 N N . ALA A 1 94 ? 1.600 -4.478 -7.766 1.00 92.81 94 ALA A N 1
ATOM 727 C CA . ALA A 1 94 ? 2.292 -4.161 -6.521 1.00 92.81 94 ALA A CA 1
ATOM 728 C C . ALA A 1 94 ? 2.918 -5.405 -5.871 1.00 92.81 94 ALA A C 1
ATOM 730 O O . ALA A 1 94 ? 4.070 -5.346 -5.441 1.00 92.81 94 ALA A O 1
ATOM 731 N N . ILE A 1 95 ? 2.200 -6.533 -5.853 1.00 92.69 95 ILE A N 1
ATOM 732 C CA . ILE A 1 95 ? 2.713 -7.809 -5.336 1.00 92.69 95 ILE A CA 1
ATOM 733 C C . ILE A 1 95 ? 3.928 -8.269 -6.138 1.00 92.69 95 ILE A C 1
ATOM 735 O O . ILE A 1 95 ? 4.949 -8.600 -5.541 1.00 92.69 95 ILE A O 1
ATOM 739 N N . TYR A 1 96 ? 3.859 -8.238 -7.470 1.00 94.50 96 TYR A N 1
ATOM 740 C CA . TYR A 1 96 ? 4.985 -8.653 -8.309 1.00 94.50 96 TYR A CA 1
ATOM 741 C C . TYR A 1 96 ? 6.234 -7.807 -8.078 1.00 94.50 96 TYR A C 1
ATOM 743 O O . TYR A 1 96 ? 7.346 -8.332 -8.029 1.00 94.50 96 TYR A O 1
ATOM 751 N N . VAL A 1 97 ? 6.064 -6.497 -7.897 1.00 94.25 97 VAL A N 1
ATOM 752 C CA . VAL A 1 97 ? 7.181 -5.592 -7.615 1.00 94.25 97 VAL A CA 1
ATOM 753 C C . VAL A 1 97 ? 7.770 -5.859 -6.230 1.00 94.25 97 VAL A C 1
ATOM 755 O O . VAL A 1 97 ? 8.993 -5.875 -6.093 1.00 94.25 97 VAL A O 1
ATOM 758 N N . ILE A 1 98 ? 6.931 -6.099 -5.217 1.00 92.00 98 ILE A N 1
ATOM 759 C CA . ILE A 1 98 ? 7.384 -6.435 -3.859 1.00 92.00 98 ILE A CA 1
ATOM 760 C C . ILE A 1 98 ? 8.174 -7.747 -3.860 1.00 92.00 98 ILE A C 1
ATOM 762 O O . ILE A 1 98 ? 9.276 -7.795 -3.312 1.00 92.00 98 ILE A O 1
ATOM 766 N N . ASP A 1 99 ? 7.643 -8.779 -4.511 1.00 90.81 99 ASP A N 1
ATOM 767 C CA . ASP A 1 99 ? 8.297 -10.080 -4.635 1.00 90.81 99 ASP A CA 1
ATOM 768 C C . ASP A 1 99 ? 9.646 -9.950 -5.361 1.00 90.81 99 ASP A C 1
ATOM 770 O O . ASP A 1 99 ? 10.683 -10.348 -4.835 1.00 90.81 99 ASP A O 1
ATOM 774 N N . THR A 1 100 ? 9.669 -9.254 -6.502 1.00 90.69 100 THR A N 1
ATOM 775 C CA . THR A 1 100 ? 10.886 -9.085 -7.314 1.00 90.69 100 THR A CA 1
ATOM 776 C C . THR A 1 100 ? 11.979 -8.279 -6.600 1.00 90.69 100 THR A C 1
ATOM 778 O O . THR A 1 100 ? 13.165 -8.557 -6.775 1.00 90.69 100 THR A O 1
ATOM 781 N N . LEU A 1 101 ? 11.616 -7.243 -5.835 1.00 89.62 101 LEU A N 1
ATOM 782 C CA . LEU A 1 101 ? 12.592 -6.347 -5.197 1.00 89.62 101 LEU A CA 1
ATOM 783 C C . LEU A 1 101 ? 13.035 -6.809 -3.808 1.00 89.62 101 LEU A C 1
ATOM 785 O O . LEU A 1 101 ? 14.163 -6.519 -3.401 1.00 89.62 101 LEU A O 1
ATOM 789 N N . TYR A 1 102 ? 12.154 -7.483 -3.073 1.00 87.38 102 TYR A N 1
ATOM 790 C CA . TYR A 1 102 ? 12.356 -7.767 -1.652 1.00 87.38 102 TYR A CA 1
ATOM 791 C C . TYR A 1 102 ? 12.203 -9.243 -1.295 1.00 87.38 102 TYR A C 1
ATOM 793 O O . TYR A 1 102 ? 12.432 -9.592 -0.141 1.00 87.38 102 TYR A O 1
ATOM 801 N N . ASN A 1 103 ? 11.832 -10.105 -2.247 1.00 87.31 103 ASN A N 1
ATOM 802 C CA . ASN A 1 103 ? 11.587 -11.529 -2.013 1.00 87.31 103 ASN A CA 1
ATOM 803 C C . ASN A 1 103 ? 10.598 -11.753 -0.849 1.00 87.31 103 ASN A C 1
ATOM 805 O O . ASN A 1 103 ? 10.799 -12.603 0.024 1.00 87.31 103 ASN A O 1
ATOM 809 N N . VAL A 1 104 ? 9.552 -10.918 -0.810 1.00 86.88 104 VAL A N 1
ATOM 810 C CA . VAL A 1 104 ? 8.477 -10.952 0.187 1.00 86.88 104 VAL A CA 1
ATOM 811 C C . VAL A 1 104 ? 7.219 -11.494 -0.475 1.00 86.88 104 VAL A C 1
ATOM 813 O O . VAL A 1 104 ? 6.671 -10.879 -1.386 1.00 86.88 104 VAL A O 1
ATOM 816 N N . SER A 1 105 ? 6.718 -12.618 0.033 1.00 85.19 105 SER A N 1
ATOM 817 C CA . SER A 1 105 ? 5.444 -13.174 -0.416 1.00 85.19 105 SER A CA 1
ATOM 818 C C . SER A 1 105 ? 4.271 -12.355 0.119 1.00 85.19 105 SER A C 1
ATOM 820 O O . SER A 1 105 ? 4.196 -12.051 1.311 1.00 85.19 105 SER A O 1
ATOM 822 N N . CYS A 1 106 ? 3.317 -12.040 -0.753 1.00 87.56 106 CYS A N 1
ATOM 823 C CA . CYS A 1 106 ? 2.089 -11.338 -0.392 1.00 87.56 106 CYS A CA 1
ATOM 824 C C . CYS A 1 106 ? 0.865 -12.254 -0.503 1.00 87.56 106 CYS A C 1
ATOM 826 O O . CYS A 1 106 ? 0.856 -13.224 -1.261 1.00 87.56 106 CYS A O 1
ATOM 828 N N . LYS A 1 107 ? -0.202 -11.909 0.223 1.00 87.00 107 LYS A N 1
ATOM 829 C CA . LYS A 1 107 ? -1.506 -12.576 0.148 1.00 87.00 107 LYS A CA 1
ATOM 830 C C . LYS A 1 107 ? -2.552 -11.598 -0.377 1.00 87.00 107 LYS A C 1
ATOM 832 O O . LYS A 1 107 ? -2.632 -10.470 0.099 1.00 87.00 107 LYS A O 1
ATOM 837 N N . VAL A 1 108 ? -3.379 -12.050 -1.318 1.00 88.75 108 VAL A N 1
ATOM 838 C CA . VAL A 1 108 ? -4.559 -11.306 -1.777 1.00 88.75 108 VAL A CA 1
ATOM 839 C C . VAL A 1 108 ? -5.773 -11.769 -0.982 1.00 88.75 108 VAL A C 1
ATOM 841 O O . VAL A 1 108 ? -6.077 -12.961 -0.944 1.00 88.75 108 VAL A O 1
ATOM 844 N N . LEU A 1 109 ? -6.473 -10.822 -0.363 1.00 88.56 109 LEU A N 1
ATOM 845 C CA . LEU A 1 109 ? -7.805 -11.032 0.192 1.00 88.56 109 LEU A CA 1
ATOM 846 C C . LEU A 1 109 ? -8.821 -10.425 -0.777 1.00 88.56 109 LEU A C 1
ATOM 848 O O . LEU A 1 109 ? -8.924 -9.206 -0.885 1.00 88.56 109 LEU A O 1
ATOM 852 N N . HIS A 1 110 ? -9.535 -11.278 -1.509 1.00 86.75 110 HIS A N 1
ATOM 853 C CA . HIS A 1 110 ? -10.574 -10.842 -2.435 1.00 86.75 110 HIS A CA 1
ATOM 854 C C . HIS A 1 110 ? -11.913 -10.723 -1.703 1.00 86.75 110 HIS A C 1
ATOM 856 O O . HIS A 1 110 ? -12.430 -11.720 -1.198 1.00 86.75 110 HIS A O 1
ATOM 862 N N . ILE A 1 111 ? -12.483 -9.520 -1.686 1.00 85.12 111 ILE A N 1
ATOM 863 C CA . ILE A 1 111 ? -13.791 -9.224 -1.093 1.00 85.12 111 ILE A CA 1
ATOM 864 C C . ILE A 1 111 ? -14.715 -8.844 -2.247 1.00 85.12 111 ILE A C 1
ATOM 866 O O . ILE A 1 111 ? -14.441 -7.893 -2.974 1.00 85.12 111 ILE A O 1
ATOM 870 N N . ALA A 1 112 ? -15.761 -9.639 -2.474 1.00 80.88 112 ALA A N 1
ATOM 871 C CA . ALA A 1 112 ? -16.722 -9.370 -3.541 1.00 80.88 112 ALA A CA 1
ATOM 872 C C . ALA A 1 112 ? -17.610 -8.173 -3.175 1.00 80.88 112 ALA A C 1
ATOM 874 O O . ALA A 1 112 ? -17.882 -7.961 -2.001 1.00 80.88 112 ALA A O 1
ATOM 875 N N . ARG A 1 113 ? -18.150 -7.460 -4.171 1.00 73.31 113 ARG A N 1
ATOM 876 C CA . ARG A 1 113 ? -19.063 -6.316 -3.962 1.00 73.31 113 ARG A CA 1
ATOM 877 C C . ARG A 1 113 ? -20.279 -6.642 -3.086 1.00 73.31 113 ARG A C 1
ATOM 879 O O . ARG A 1 113 ? -20.773 -5.805 -2.353 1.00 73.31 113 ARG A O 1
ATOM 886 N N . SER A 1 114 ? -20.789 -7.870 -3.164 1.00 77.19 114 SER A N 1
ATOM 887 C CA . SER A 1 114 ? -21.911 -8.324 -2.330 1.00 77.19 114 SER A CA 1
ATOM 888 C C . SER A 1 114 ? -21.500 -8.708 -0.904 1.00 77.19 114 SER A C 1
ATOM 890 O O . SER A 1 114 ? -22.330 -9.199 -0.137 1.00 77.19 114 SER A O 1
ATOM 892 N N . ASP A 1 115 ? -20.214 -8.605 -0.578 1.00 80.50 115 ASP A N 1
ATOM 893 C CA . ASP A 1 115 ? -19.636 -9.031 0.683 1.00 80.50 115 ASP A CA 1
ATOM 894 C C . ASP A 1 115 ? -19.112 -7.838 1.479 1.00 80.50 115 ASP A C 1
ATOM 896 O O . ASP A 1 115 ? -18.648 -6.847 0.929 1.00 80.50 115 ASP A O 1
ATOM 900 N N . SER A 1 116 ? -19.194 -7.933 2.802 1.00 85.00 116 SER A N 1
ATOM 901 C CA . SER A 1 116 ? -18.780 -6.838 3.676 1.00 85.00 116 SER A CA 1
ATOM 902 C C . SER A 1 116 ? -17.350 -7.055 4.147 1.00 85.00 116 SER A C 1
ATOM 904 O O . SER A 1 116 ? -17.021 -8.130 4.656 1.00 85.00 116 SER A O 1
ATOM 906 N N . ILE A 1 117 ? -16.522 -6.007 4.088 1.00 87.56 117 ILE A N 1
ATOM 907 C CA . ILE A 1 117 ? -15.172 -6.023 4.675 1.00 87.56 117 ILE A CA 1
ATOM 908 C C . ILE A 1 117 ? -15.229 -6.379 6.171 1.00 87.56 117 ILE A C 1
ATOM 910 O O . ILE A 1 117 ? -14.309 -7.016 6.683 1.00 87.56 117 ILE A O 1
ATOM 914 N N . ALA A 1 118 ? -16.332 -6.063 6.863 1.00 90.44 118 ALA A N 1
ATOM 915 C CA . ALA A 1 118 ? -16.515 -6.384 8.275 1.00 90.44 118 ALA A CA 1
ATOM 916 C C . ALA A 1 118 ? -16.458 -7.896 8.556 1.00 90.44 118 ALA A C 1
ATOM 918 O O . ALA A 1 118 ? -15.942 -8.301 9.595 1.00 90.44 118 ALA A O 1
ATOM 919 N N . LYS A 1 119 ? -16.886 -8.751 7.614 1.00 91.62 119 LYS A N 1
ATOM 920 C CA . LYS A 1 119 ? -16.789 -10.217 7.766 1.00 91.62 119 LYS A CA 1
ATOM 921 C C . LYS A 1 119 ? -15.349 -10.730 7.771 1.00 91.62 119 LYS A C 1
ATOM 923 O O . LYS A 1 119 ? -15.096 -11.837 8.232 1.00 91.62 119 LYS A O 1
ATOM 928 N N . HIS A 1 120 ? -14.410 -9.926 7.278 1.00 91.00 120 HIS A N 1
ATOM 929 C CA . HIS A 1 120 ? -12.986 -10.251 7.221 1.00 91.00 120 HIS A CA 1
ATOM 930 C C . HIS A 1 120 ? -12.181 -9.557 8.329 1.00 91.00 120 HIS A C 1
ATOM 932 O O . HIS A 1 120 ? -10.950 -9.597 8.306 1.00 91.00 120 HIS A O 1
ATOM 938 N N . ALA A 1 121 ? -12.848 -8.935 9.311 1.00 91.75 121 ALA A N 1
ATOM 939 C CA . ALA A 1 121 ? -12.198 -8.185 10.387 1.00 91.75 121 ALA A CA 1
ATOM 940 C C . ALA A 1 121 ? -11.192 -9.029 11.182 1.00 91.75 121 ALA A C 1
ATOM 942 O O . ALA A 1 121 ? -10.101 -8.544 11.472 1.00 91.75 121 ALA A O 1
ATOM 943 N N . ASP A 1 122 ? -11.510 -10.296 11.466 1.00 92.44 122 ASP A N 1
ATOM 944 C CA . ASP A 1 122 ? -10.586 -11.211 12.145 1.00 92.44 122 ASP A CA 1
ATOM 945 C C . ASP A 1 122 ? -9.318 -11.448 11.317 1.00 92.44 122 ASP A C 1
ATOM 947 O O . ASP A 1 122 ? -8.213 -11.297 11.822 1.00 92.44 122 ASP A O 1
ATOM 951 N N . THR A 1 123 ? -9.460 -11.706 10.012 1.00 92.44 123 THR A N 1
ATOM 952 C CA . THR A 1 123 ? -8.308 -11.899 9.113 1.00 92.44 123 THR A CA 1
ATOM 953 C C . THR A 1 123 ? -7.431 -10.648 9.035 1.00 92.44 123 THR A C 1
ATOM 955 O O . THR A 1 123 ? -6.204 -10.746 9.004 1.00 92.44 123 THR A O 1
ATOM 958 N N . LEU A 1 124 ? -8.048 -9.463 8.999 1.00 91.00 124 LEU A N 1
ATOM 959 C CA . LEU A 1 124 ? -7.325 -8.192 8.993 1.00 91.00 124 LEU A CA 1
ATOM 960 C C . LEU A 1 124 ? -6.618 -7.941 10.330 1.00 91.00 124 LEU A C 1
ATOM 962 O O . LEU A 1 124 ? -5.460 -7.526 10.329 1.00 91.00 124 LEU A O 1
ATOM 966 N N . ARG A 1 125 ? -7.279 -8.212 11.462 1.00 92.12 125 ARG A N 1
ATOM 967 C CA . ARG A 1 125 ? -6.679 -8.101 12.798 1.00 92.12 125 ARG A CA 1
ATOM 968 C C . ARG A 1 125 ? -5.465 -9.013 12.914 1.00 92.12 125 ARG A C 1
ATOM 970 O O . ARG A 1 125 ? -4.393 -8.521 13.254 1.00 92.12 125 ARG A O 1
ATOM 977 N N . ASP A 1 126 ? -5.615 -10.286 12.564 1.00 91.88 126 ASP A N 1
ATOM 978 C CA . ASP A 1 126 ? -4.541 -11.274 12.653 1.00 91.88 126 ASP A CA 1
ATOM 979 C C . ASP A 1 126 ? -3.330 -10.850 11.797 1.00 91.88 126 ASP A C 1
ATOM 981 O O . ASP A 1 126 ? -2.186 -10.964 12.234 1.00 91.88 126 ASP A O 1
ATOM 985 N N . TYR A 1 127 ? -3.561 -10.262 10.613 1.00 90.06 127 TYR A N 1
ATOM 986 C CA . TYR A 1 127 ? -2.487 -9.680 9.800 1.00 90.06 127 TYR A CA 1
ATOM 987 C C . TYR A 1 127 ? -1.750 -8.544 10.524 1.00 90.06 127 TYR A C 1
ATOM 989 O O . TYR A 1 127 ? -0.517 -8.521 10.545 1.00 90.06 127 TYR A O 1
ATOM 997 N N . PHE A 1 128 ? -2.473 -7.586 11.111 1.00 89.62 128 PHE A N 1
ATOM 998 C CA . PHE A 1 128 ? -1.837 -6.463 11.807 1.00 89.62 128 PHE A CA 1
ATOM 999 C C . PHE A 1 128 ? -1.127 -6.901 13.092 1.00 89.62 128 PHE A C 1
ATOM 1001 O O . PHE A 1 128 ? -0.073 -6.353 13.403 1.00 89.62 128 PHE A O 1
ATOM 1008 N N . GLU A 1 129 ? -1.653 -7.896 13.805 1.00 89.50 129 GLU A N 1
ATOM 1009 C CA . GLU A 1 129 ? -1.013 -8.468 14.994 1.00 89.50 129 GLU A CA 1
ATOM 1010 C C . GLU A 1 129 ? 0.260 -9.246 14.647 1.00 89.50 129 GLU A C 1
ATOM 1012 O O . GLU A 1 129 ? 1.267 -9.125 15.344 1.00 89.50 129 GLU A O 1
ATOM 1017 N N . GLN A 1 130 ? 0.236 -10.019 13.559 1.00 86.19 130 GLN A N 1
ATOM 1018 C CA . GLN A 1 130 ? 1.366 -10.854 13.161 1.00 86.19 130 GLN A CA 1
ATOM 1019 C C . GLN A 1 130 ? 2.455 -10.074 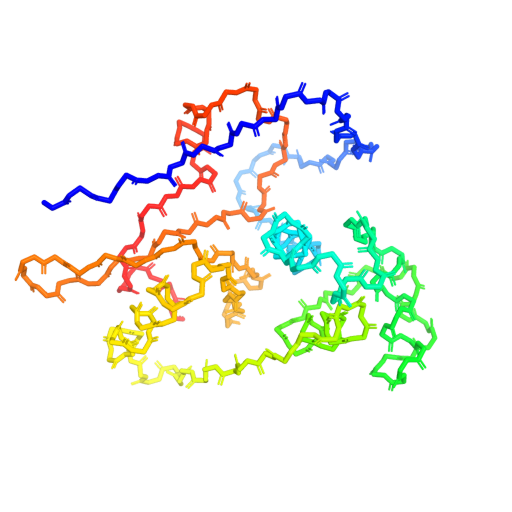12.415 1.00 86.19 130 GLN A C 1
ATOM 1021 O O . GLN A 1 130 ? 3.642 -10.348 12.605 1.00 86.19 130 GLN A O 1
ATOM 1026 N N . TYR A 1 131 ? 2.068 -9.134 11.550 1.00 85.38 131 TYR A N 1
ATOM 1027 C CA . TYR A 1 131 ? 2.988 -8.476 10.618 1.00 85.38 131 TYR A CA 1
ATOM 1028 C C . TYR A 1 131 ? 3.089 -6.965 10.823 1.00 85.38 131 TYR A C 1
ATOM 1030 O O . TYR A 1 131 ? 4.162 -6.416 10.610 1.00 85.38 131 TYR A O 1
ATOM 1038 N N . GLY A 1 132 ? 2.010 -6.273 11.206 1.00 81.94 132 GLY A N 1
ATOM 1039 C CA . GLY A 1 132 ? 2.014 -4.818 11.437 1.00 81.94 132 GLY A CA 1
ATOM 1040 C C . GLY A 1 132 ? 2.279 -3.941 10.198 1.00 81.94 132 GLY A C 1
ATOM 1041 O O . GLY A 1 132 ? 2.557 -2.749 10.346 1.00 81.94 132 GLY A O 1
ATOM 1042 N N . GLY A 1 133 ? 2.234 -4.519 8.990 1.00 83.00 133 GLY A N 1
ATOM 1043 C CA . GLY A 1 133 ? 2.514 -3.843 7.718 1.00 83.00 133 GLY A CA 1
ATOM 1044 C C . GLY A 1 133 ? 1.364 -3.002 7.173 1.00 83.00 133 GLY A C 1
ATOM 1045 O O . GLY A 1 133 ? 0.294 -2.925 7.763 1.00 83.00 133 GLY A O 1
ATOM 1046 N N . LEU A 1 134 ? 1.567 -2.383 6.006 1.00 88.69 134 LEU A N 1
ATOM 1047 C CA . LEU A 1 134 ? 0.490 -1.713 5.269 1.00 88.69 134 LEU A CA 1
ATOM 1048 C C . LEU A 1 134 ? -0.206 -2.692 4.320 1.00 88.69 134 LEU A C 1
ATOM 1050 O O . LEU A 1 134 ? 0.446 -3.535 3.707 1.00 88.69 134 LEU A O 1
ATOM 1054 N N . ILE A 1 135 ? -1.519 -2.542 4.157 1.00 90.62 135 ILE A N 1
ATOM 1055 C CA . ILE A 1 135 ? -2.308 -3.267 3.154 1.00 90.62 135 ILE A CA 1
ATOM 1056 C C . ILE A 1 135 ? -2.628 -2.311 2.004 1.00 90.62 135 ILE A C 1
ATOM 1058 O O . ILE A 1 135 ? -3.116 -1.205 2.232 1.00 90.62 135 ILE A O 1
ATOM 1062 N N . MET A 1 136 ? -2.388 -2.736 0.763 1.00 90.62 136 MET A N 1
ATOM 1063 C CA . MET A 1 136 ? -2.922 -2.044 -0.410 1.00 90.62 136 MET A CA 1
ATOM 1064 C C . MET A 1 136 ? -4.364 -2.488 -0.643 1.00 90.62 136 MET A C 1
ATOM 1066 O O . MET A 1 136 ? -4.613 -3.636 -1.006 1.00 90.62 136 MET A O 1
ATOM 1070 N N . MET A 1 137 ? -5.306 -1.568 -0.473 1.00 88.19 137 MET A N 1
ATOM 1071 C CA . MET A 1 137 ? -6.691 -1.756 -0.886 1.00 88.19 137 MET A CA 1
ATOM 1072 C C . MET A 1 137 ? -6.866 -1.143 -2.277 1.00 88.19 137 MET A C 1
ATOM 1074 O O . MET A 1 137 ? -6.655 0.058 -2.455 1.00 88.19 137 MET A O 1
ATOM 1078 N N . GLY A 1 138 ? -7.196 -1.973 -3.267 1.00 77.50 138 GLY A N 1
ATOM 1079 C CA . GLY A 1 138 ? -7.570 -1.506 -4.603 1.00 77.50 138 GLY A CA 1
ATOM 1080 C C . GLY A 1 138 ? -8.952 -0.853 -4.575 1.00 77.50 138 GLY A C 1
ATOM 1081 O O . GLY A 1 138 ? -9.823 -1.303 -3.835 1.00 77.50 138 GLY A O 1
ATOM 1082 N N . GLY A 1 139 ? -9.138 0.217 -5.346 1.00 66.88 139 GLY A N 1
ATOM 1083 C CA . GLY A 1 139 ? -10.455 0.820 -5.548 1.00 66.88 139 GLY A CA 1
ATOM 1084 C C . GLY A 1 139 ? -11.232 0.061 -6.621 1.00 66.88 139 GLY A C 1
ATOM 1085 O O . GLY A 1 139 ? -10.663 -0.216 -7.675 1.00 66.88 139 GLY A O 1
ATOM 1086 N N . ASP A 1 140 ? -12.500 -0.268 -6.358 1.00 58.28 140 ASP A N 1
ATOM 1087 C CA . ASP A 1 140 ? -13.422 -0.814 -7.368 1.00 58.28 140 ASP A CA 1
ATOM 1088 C C . ASP A 1 140 ? -13.952 0.331 -8.255 1.00 58.28 140 ASP A C 1
ATOM 1090 O O . ASP A 1 140 ? -13.599 0.442 -9.428 1.00 58.28 140 ASP A O 1
ATOM 1094 N N . MET A 1 141 ? -14.696 1.278 -7.666 1.00 50.59 141 MET A N 1
ATOM 1095 C CA . MET A 1 141 ? -15.349 2.367 -8.412 1.00 50.59 141 MET A CA 1
ATOM 1096 C C . MET A 1 141 ? -14.625 3.723 -8.397 1.00 50.59 141 MET A C 1
ATOM 1098 O O . MET A 1 141 ? -14.862 4.548 -9.279 1.00 50.59 141 MET A O 1
ATOM 1102 N N . ASP A 1 142 ? -13.735 3.988 -7.437 1.00 54.53 142 ASP A N 1
ATOM 1103 C CA . ASP A 1 142 ? -13.130 5.320 -7.263 1.00 54.53 142 ASP A CA 1
ATOM 1104 C C . ASP A 1 142 ? -11.763 5.499 -7.945 1.00 54.53 142 ASP A C 1
ATOM 1106 O O . ASP A 1 142 ? -11.151 6.567 -7.842 1.00 54.53 142 ASP A O 1
ATOM 1110 N N . ALA A 1 143 ? -11.284 4.463 -8.647 1.00 58.56 143 ALA A N 1
ATOM 1111 C CA . ALA A 1 143 ? -9.965 4.417 -9.283 1.00 58.56 143 ALA A CA 1
ATOM 1112 C C . ALA A 1 143 ? -8.822 4.859 -8.339 1.00 58.56 143 ALA A C 1
ATOM 1114 O O . ALA A 1 143 ? -7.805 5.410 -8.777 1.00 58.56 143 ALA A O 1
ATOM 1115 N N . SER A 1 144 ? -8.987 4.627 -7.031 1.00 64.75 144 SER A N 1
ATOM 1116 C CA . SER A 1 144 ? -8.038 5.017 -5.997 1.00 64.75 144 SER A CA 1
ATOM 1117 C C . SER A 1 144 ? -7.586 3.807 -5.203 1.00 64.75 144 SER A C 1
ATOM 1119 O O . SER A 1 144 ? -8.337 3.259 -4.394 1.00 64.75 144 SER A O 1
ATOM 1121 N N . SER A 1 145 ? -6.301 3.474 -5.305 1.00 74.25 145 SER A N 1
ATOM 1122 C CA . SER A 1 145 ? -5.686 2.670 -4.252 1.00 74.25 145 SER A CA 1
ATOM 1123 C C . SER A 1 145 ? -5.723 3.427 -2.923 1.00 74.25 145 SER A C 1
ATOM 1125 O O . SER A 1 145 ? -5.733 4.660 -2.895 1.00 74.25 145 SER A O 1
ATOM 1127 N N . LYS A 1 146 ? -5.741 2.698 -1.812 1.00 84.69 146 LYS A N 1
ATOM 1128 C CA . LYS A 1 146 ? -5.597 3.244 -0.459 1.00 84.69 146 LYS A CA 1
ATOM 1129 C C . LYS A 1 146 ? -4.620 2.379 0.319 1.00 84.69 146 LYS A C 1
ATOM 1131 O O . LYS A 1 146 ? -4.594 1.161 0.143 1.00 84.69 146 LYS A O 1
ATOM 1136 N N . GLY A 1 147 ? -3.810 3.003 1.169 1.00 88.19 147 GLY A N 1
ATOM 1137 C CA . GLY A 1 147 ? -3.040 2.262 2.165 1.00 88.19 147 GLY A CA 1
ATOM 1138 C C . GLY A 1 147 ? -3.897 2.057 3.406 1.00 88.19 147 GLY A C 1
ATOM 1139 O O . GLY A 1 147 ? -4.452 3.024 3.911 1.00 88.19 147 GLY A O 1
ATOM 1140 N N . ILE A 1 148 ? -4.010 0.836 3.916 1.00 91.31 148 ILE A N 1
ATOM 1141 C CA . ILE A 1 148 ? -4.641 0.567 5.211 1.00 91.31 148 ILE A CA 1
ATOM 1142 C C . ILE A 1 148 ? -3.536 0.261 6.216 1.00 91.31 148 ILE A C 1
ATOM 1144 O O . ILE A 1 148 ? -2.755 -0.670 6.022 1.00 91.31 148 ILE A O 1
ATOM 1148 N N . ALA A 1 149 ? -3.459 1.072 7.267 1.00 91.00 149 ALA A N 1
ATOM 1149 C CA . ALA A 1 149 ? -2.418 1.009 8.292 1.00 91.00 149 ALA A CA 1
ATOM 1150 C C . ALA A 1 149 ? -2.910 0.422 9.625 1.00 91.00 149 ALA A C 1
ATOM 1152 O O . ALA A 1 149 ? -2.137 0.319 10.574 1.00 91.00 149 ALA A O 1
ATOM 1153 N N . GLY A 1 150 ? -4.192 0.066 9.723 1.00 90.81 150 GLY A N 1
ATOM 1154 C CA . GLY A 1 150 ? -4.749 -0.536 10.926 1.00 90.81 150 GLY A CA 1
ATOM 1155 C C . GLY A 1 150 ? -6.240 -0.820 10.826 1.00 90.81 150 GLY A C 1
ATOM 1156 O O . GLY A 1 150 ? -6.924 -0.352 9.913 1.00 90.81 150 GLY A O 1
ATOM 1157 N N . ILE A 1 151 ? -6.726 -1.568 11.812 1.00 93.56 151 ILE A N 1
ATOM 1158 C CA . ILE A 1 151 ? -8.130 -1.920 12.008 1.00 93.56 151 ILE A CA 1
ATOM 1159 C C . ILE A 1 151 ? -8.537 -1.623 13.453 1.00 93.56 151 ILE A C 1
ATOM 1161 O O . ILE A 1 151 ? -7.743 -1.783 14.382 1.00 93.56 151 ILE A O 1
ATOM 1165 N N . HIS A 1 152 ? -9.778 -1.190 13.640 1.00 92.62 152 HIS A N 1
ATOM 1166 C CA . HIS A 1 152 ? -10.403 -1.056 14.946 1.00 92.62 152 HIS A CA 1
ATOM 1167 C C . HIS A 1 152 ? -11.813 -1.638 14.893 1.00 92.62 152 HIS A C 1
ATOM 1169 O O . HIS A 1 152 ? -12.578 -1.316 13.989 1.00 92.62 152 HIS A O 1
ATOM 1175 N N . VAL A 1 153 ? -12.146 -2.482 15.868 1.00 90.81 153 VAL A N 1
ATOM 1176 C CA . VAL A 1 153 ? -13.504 -2.991 16.076 1.00 90.81 153 VAL A CA 1
ATOM 1177 C C . VAL A 1 153 ? -14.038 -2.350 17.351 1.00 90.81 153 VAL A C 1
ATOM 1179 O O . VAL A 1 153 ? -13.394 -2.442 18.402 1.00 90.81 153 VAL A O 1
ATOM 1182 N N . SER A 1 154 ? -15.167 -1.651 17.245 1.00 91.38 154 SER A N 1
ATOM 1183 C CA . SER A 1 154 ? -15.802 -0.981 18.378 1.00 91.38 154 SER A CA 1
ATOM 1184 C C . SER A 1 154 ? -16.477 -1.989 19.314 1.00 91.38 154 SER A C 1
ATOM 1186 O O . SER A 1 154 ? -16.613 -3.176 19.010 1.00 91.38 154 SER A O 1
ATOM 1188 N N . VAL A 1 155 ? -16.931 -1.508 20.474 1.00 89.12 155 VAL A N 1
ATOM 1189 C CA . VAL A 1 155 ? -17.733 -2.321 21.403 1.00 89.12 155 VAL A CA 1
ATOM 1190 C C . VAL A 1 155 ? -19.032 -2.787 20.735 1.00 89.12 155 VAL A C 1
ATOM 1192 O O . VAL A 1 155 ? -19.431 -3.936 20.916 1.00 89.12 155 VAL A O 1
ATOM 1195 N N . ASP A 1 156 ? -19.618 -1.936 19.892 1.00 91.50 156 ASP A N 1
ATOM 1196 C CA . ASP A 1 156 ? -20.855 -2.188 19.147 1.00 91.50 156 ASP A CA 1
ATOM 1197 C C . ASP A 1 156 ? -20.645 -3.046 17.882 1.00 91.50 156 ASP A C 1
ATOM 1199 O O . ASP A 1 156 ? -21.563 -3.206 17.086 1.00 91.50 156 ASP A O 1
ATOM 1203 N N . GLN A 1 157 ? -19.450 -3.629 17.705 1.00 88.38 157 GLN A N 1
ATOM 1204 C CA . GLN A 1 157 ? -19.043 -4.441 16.546 1.00 88.38 157 GLN A CA 1
ATOM 1205 C C . GLN A 1 157 ? -18.916 -3.670 15.222 1.00 88.38 157 GLN A C 1
ATOM 1207 O O . GLN A 1 157 ? -18.798 -4.280 14.159 1.00 88.38 157 GLN A O 1
ATOM 1212 N N . ASP A 1 158 ? -18.845 -2.339 15.274 1.00 91.19 158 ASP A N 1
ATOM 1213 C CA . ASP A 1 158 ? -18.528 -1.535 14.097 1.00 91.19 158 ASP A CA 1
ATOM 1214 C C . ASP A 1 158 ? -17.048 -1.677 13.730 1.00 91.19 158 ASP A C 1
ATOM 1216 O O . ASP A 1 158 ? -16.166 -1.583 14.589 1.00 91.19 158 ASP A O 1
ATOM 1220 N N . VAL A 1 159 ? -16.764 -1.843 12.438 1.00 91.44 159 VAL A N 1
ATOM 1221 C CA . VAL A 1 159 ? -15.398 -2.007 11.930 1.00 91.44 159 VAL A CA 1
ATOM 1222 C C . VAL A 1 159 ? -14.918 -0.722 11.264 1.00 91.44 159 VAL A C 1
ATOM 1224 O O . VAL A 1 159 ? -15.574 -0.169 10.380 1.00 91.44 159 VAL A O 1
ATOM 1227 N N . TYR A 1 160 ? -13.728 -0.279 11.657 1.00 92.38 160 TYR A N 1
ATOM 1228 C CA . TYR A 1 160 ? -13.046 0.892 11.124 1.00 92.38 160 TYR A CA 1
ATOM 1229 C C . TYR A 1 160 ? -11.678 0.511 10.577 1.00 92.38 160 TYR A C 1
ATOM 1231 O O . TYR A 1 160 ? -10.955 -0.290 11.172 1.00 92.38 160 TYR A O 1
ATOM 1239 N N . LEU A 1 161 ? -11.292 1.151 9.478 1.00 91.62 161 LEU A N 1
ATOM 1240 C CA . LEU A 1 161 ? -9.966 1.030 8.884 1.00 91.62 161 LEU A CA 1
ATOM 1241 C C . LEU A 1 161 ? -9.222 2.361 8.973 1.00 91.62 161 LEU A C 1
ATOM 1243 O O . LEU A 1 161 ? -9.801 3.421 8.731 1.00 91.62 161 LEU A O 1
ATOM 1247 N N . LEU A 1 162 ? -7.933 2.303 9.307 1.00 91.19 162 LEU A N 1
ATOM 1248 C CA . LEU A 1 162 ? -7.050 3.465 9.294 1.00 91.19 162 LEU A CA 1
ATOM 1249 C C . LEU A 1 162 ? -6.521 3.666 7.873 1.00 91.19 162 LEU A C 1
ATOM 1251 O O . LEU A 1 162 ? -5.572 3.003 7.452 1.00 91.19 162 LEU A O 1
ATOM 1255 N N . VAL A 1 163 ? -7.163 4.561 7.133 1.00 88.31 163 VAL A N 1
ATOM 1256 C CA . VAL A 1 163 ? -6.868 4.861 5.732 1.00 88.31 163 VAL A CA 1
ATOM 1257 C C . VAL A 1 163 ? -5.746 5.887 5.645 1.00 88.31 163 VAL A C 1
ATOM 1259 O O . VAL A 1 163 ? -5.830 6.947 6.257 1.00 88.31 163 VAL A O 1
ATOM 1262 N N . VAL A 1 164 ? -4.731 5.584 4.842 1.00 85.50 164 VAL A N 1
ATOM 1263 C CA . VAL A 1 164 ? -3.678 6.490 4.382 1.00 85.50 164 VAL A CA 1
ATOM 1264 C C . VAL A 1 164 ? -4.018 6.907 2.954 1.00 85.50 164 VAL A C 1
ATOM 1266 O O . VAL A 1 164 ? -3.980 6.075 2.039 1.00 85.50 164 VAL A O 1
ATOM 1269 N N . ASP A 1 165 ? -4.368 8.178 2.764 1.00 78.12 165 ASP A N 1
ATOM 1270 C CA . ASP A 1 165 ? -4.768 8.711 1.462 1.00 78.12 165 ASP A CA 1
ATOM 1271 C C . ASP A 1 165 ? -3.532 8.967 0.584 1.00 78.12 165 ASP A C 1
ATOM 1273 O O . ASP A 1 165 ? -2.728 9.864 0.874 1.00 78.12 165 ASP A O 1
ATOM 1277 N N . PRO A 1 166 ? -3.346 8.224 -0.524 1.00 70.00 166 PRO A N 1
ATOM 1278 C CA . PRO A 1 166 ? -2.218 8.472 -1.397 1.00 70.00 166 PRO A CA 1
ATOM 1279 C C . PRO A 1 166 ? -2.360 9.784 -2.170 1.00 70.00 166 PRO A C 1
ATOM 1281 O O . PRO A 1 166 ? -1.382 10.204 -2.769 1.00 70.00 166 PRO A O 1
ATOM 1284 N N . HIS A 1 167 ? -3.509 10.452 -2.240 1.00 68.06 167 HIS A N 1
ATOM 1285 C CA . HIS A 1 167 ? -3.693 11.668 -3.045 1.00 68.06 167 HIS A CA 1
ATOM 1286 C C . HIS A 1 167 ? -3.127 12.938 -2.439 1.00 68.06 167 HIS A C 1
ATOM 1288 O O . HIS A 1 167 ? -3.035 13.953 -3.134 1.00 68.06 167 HIS A O 1
ATOM 1294 N N . PHE A 1 168 ? -2.710 12.893 -1.180 1.00 65.62 168 PHE A N 1
ATOM 1295 C CA . PHE A 1 168 ? -2.094 14.047 -0.562 1.00 65.62 168 PHE A CA 1
ATOM 1296 C C . PHE A 1 168 ? -0.798 14.439 -1.279 1.00 65.62 168 PHE A C 1
ATOM 1298 O O . PHE A 1 168 ? 0.139 13.651 -1.428 1.00 65.62 168 PHE A O 1
ATOM 1305 N N . VAL A 1 169 ? -0.743 15.702 -1.698 1.00 59.69 169 VAL A N 1
ATOM 1306 C CA . VAL A 1 169 ? 0.440 16.324 -2.291 1.00 59.69 169 VAL A CA 1
ATOM 1307 C C . VAL A 1 169 ? 0.983 17.333 -1.290 1.00 59.69 169 VAL A C 1
ATOM 1309 O O . VAL A 1 169 ? 0.424 18.414 -1.107 1.00 59.69 169 VAL A O 1
ATOM 1312 N N . GLY A 1 170 ? 2.090 16.997 -0.636 1.00 58.19 170 GLY A N 1
ATOM 1313 C CA . GLY A 1 170 ? 2.734 17.901 0.308 1.00 58.19 170 GLY A CA 1
ATOM 1314 C C . GLY A 1 170 ? 3.810 17.221 1.140 1.00 58.19 170 GLY A C 1
ATOM 1315 O O . GLY A 1 170 ? 3.888 15.999 1.214 1.00 58.19 170 GLY A O 1
ATOM 1316 N N . ARG A 1 171 ? 4.654 18.030 1.786 1.00 60.50 171 ARG A N 1
ATOM 1317 C CA . ARG A 1 171 ? 5.583 17.539 2.808 1.00 60.50 171 ARG A CA 1
ATOM 1318 C C . ARG A 1 171 ? 4.907 17.606 4.164 1.00 60.50 171 ARG A C 1
ATOM 1320 O O . ARG A 1 171 ? 4.442 18.675 4.560 1.00 60.50 171 ARG A O 1
ATOM 1327 N N . ILE A 1 172 ? 4.898 16.477 4.854 1.00 61.81 172 ILE A N 1
ATOM 1328 C CA . ILE A 1 172 ? 4.436 16.373 6.232 1.00 61.81 172 ILE A CA 1
ATOM 1329 C C . ILE A 1 172 ? 5.612 16.752 7.123 1.00 61.81 172 ILE A C 1
ATOM 1331 O O . ILE A 1 172 ? 6.684 16.152 7.035 1.00 61.81 172 ILE A O 1
ATOM 1335 N N . LYS A 1 173 ? 5.442 17.808 7.913 1.00 65.62 173 LYS A N 1
ATOM 1336 C CA . LYS A 1 173 ? 6.497 18.346 8.780 1.00 65.62 173 LYS A CA 1
ATOM 1337 C C . LYS A 1 173 ? 6.400 17.816 10.204 1.00 65.62 173 LYS A C 1
ATOM 1339 O O . LYS A 1 173 ? 7.423 17.716 10.874 1.00 65.62 173 LYS A O 1
ATOM 1344 N N . THR A 1 174 ? 5.194 17.483 10.660 1.00 71.44 174 THR A N 1
ATOM 1345 C CA . THR A 1 174 ? 4.945 16.977 12.016 1.00 71.44 174 THR A CA 1
ATOM 1346 C C . THR A 1 174 ? 3.926 15.837 11.997 1.00 71.44 174 THR A C 1
ATOM 1348 O O . THR A 1 174 ? 3.201 15.660 11.018 1.00 71.44 174 THR A O 1
ATOM 1351 N N . LYS A 1 175 ? 3.856 15.043 13.072 1.00 69.75 175 LYS A N 1
ATOM 1352 C CA . LYS A 1 175 ? 2.892 13.932 13.172 1.00 69.75 175 LYS A CA 1
ATOM 1353 C C . LYS A 1 175 ? 1.450 14.438 13.232 1.00 69.75 175 LYS A C 1
ATOM 1355 O O . LYS A 1 175 ? 0.544 13.782 12.739 1.00 69.75 175 LYS A O 1
ATOM 1360 N N . GLU A 1 176 ? 1.239 15.615 13.800 1.00 73.19 176 GLU A N 1
ATOM 1361 C CA . GLU A 1 176 ? -0.066 16.262 13.942 1.00 73.19 176 GLU A CA 1
ATOM 1362 C C . GLU A 1 176 ? -0.623 16.688 12.577 1.00 73.19 176 GLU A C 1
ATOM 1364 O O . GLU A 1 176 ? -1.836 16.663 12.356 1.00 73.19 176 GLU A O 1
ATOM 1369 N N . GLU A 1 177 ? 0.260 17.006 11.624 1.00 70.69 177 GLU A N 1
ATOM 1370 C CA . GLU A 1 177 ? -0.129 17.275 10.241 1.00 70.69 177 GLU A CA 1
ATOM 1371 C C . GLU A 1 177 ? -0.717 16.042 9.536 1.00 70.69 177 GLU A C 1
ATOM 1373 O O . GLU A 1 177 ? -1.491 16.224 8.600 1.00 70.69 177 GLU A O 1
ATOM 1378 N N . LEU A 1 178 ? -0.416 14.812 9.987 1.00 69.19 178 LEU A N 1
ATOM 1379 C CA . LEU A 1 178 ? -1.004 13.585 9.420 1.00 69.19 178 LEU A CA 1
ATOM 1380 C C . LEU A 1 178 ? -2.526 13.561 9.612 1.00 69.19 178 LEU A C 1
ATOM 1382 O O . LEU A 1 178 ? -3.263 13.209 8.696 1.00 69.19 178 LEU A O 1
ATOM 1386 N N . TYR A 1 179 ? -2.984 13.956 10.800 1.00 69.56 179 TYR A N 1
ATOM 1387 C CA . TYR A 1 179 ? -4.398 13.916 11.169 1.00 69.56 179 TYR A CA 1
ATOM 1388 C C . TYR A 1 179 ? -5.131 15.185 10.741 1.00 69.56 179 TYR A C 1
ATOM 1390 O O . TYR A 1 179 ? -6.212 15.122 10.169 1.00 69.56 179 TYR A O 1
ATOM 1398 N N . THR A 1 180 ? -4.526 16.352 10.978 1.00 69.50 180 THR A N 1
ATOM 1399 C CA . THR A 1 180 ? -5.171 17.648 10.698 1.00 69.50 180 THR A CA 1
ATOM 1400 C C . THR A 1 180 ? -5.334 17.935 9.208 1.00 69.50 180 THR A C 1
ATOM 1402 O O . THR A 1 180 ? -6.224 18.693 8.837 1.00 69.50 180 THR A O 1
ATOM 1405 N N . LYS A 1 181 ? -4.500 17.332 8.350 1.00 69.19 181 LYS A N 1
ATOM 1406 C CA . LYS A 1 181 ? -4.625 17.417 6.886 1.00 69.19 181 LYS A CA 1
ATOM 1407 C C . LYS A 1 181 ? -5.339 16.206 6.278 1.00 69.19 181 LYS A C 1
ATOM 1409 O O . LYS A 1 181 ? -5.263 16.028 5.067 1.00 69.19 181 LYS A O 1
ATOM 1414 N N . GLU A 1 182 ? -5.966 15.373 7.114 1.00 70.19 182 GLU A N 1
ATOM 1415 C CA . GLU A 1 182 ? -6.696 14.157 6.725 1.00 70.19 182 GLU A CA 1
ATOM 1416 C C . GLU A 1 182 ? -5.879 13.174 5.866 1.00 70.19 182 GLU A C 1
ATOM 1418 O O . GLU A 1 182 ? -6.436 12.378 5.116 1.00 70.19 182 GLU A O 1
ATOM 1423 N N . TYR A 1 183 ? -4.546 13.193 5.993 1.00 75.69 183 TYR A N 1
ATOM 1424 C CA . TYR A 1 183 ? -3.675 12.232 5.313 1.00 75.69 183 TYR A CA 1
ATOM 1425 C C . TYR A 1 183 ? -3.895 10.816 5.844 1.00 75.69 183 TYR A C 1
ATOM 1427 O O . TYR A 1 183 ? -3.821 9.843 5.094 1.00 75.69 183 TYR A O 1
ATOM 1435 N N . VAL A 1 184 ? -4.161 10.717 7.149 1.00 82.19 184 VAL A N 1
ATOM 1436 C CA . VAL A 1 184 ? -4.534 9.478 7.819 1.00 82.19 184 VAL A CA 1
ATOM 1437 C C . VAL A 1 184 ? -5.845 9.687 8.567 1.00 82.19 184 VAL A C 1
ATOM 1439 O O . VAL A 1 184 ? -5.933 10.582 9.410 1.00 82.19 184 VAL A O 1
ATOM 1442 N N . LYS A 1 185 ? -6.847 8.846 8.299 1.00 86.94 185 LYS A N 1
ATOM 1443 C CA . LYS A 1 185 ? -8.152 8.912 8.970 1.00 86.94 185 LYS A CA 1
ATOM 1444 C C . LYS A 1 185 ? -8.728 7.532 9.256 1.00 86.94 185 LYS A C 1
ATOM 1446 O O . LYS A 1 185 ? -8.530 6.598 8.486 1.00 86.94 185 LYS A O 1
ATOM 1451 N N . TRP A 1 186 ? -9.467 7.418 10.354 1.00 89.12 186 TRP A N 1
ATOM 1452 C CA . TRP A 1 186 ? -10.336 6.268 10.583 1.00 89.12 186 TRP A CA 1
ATOM 1453 C C . TRP A 1 186 ? -11.598 6.431 9.745 1.00 89.12 186 TRP A C 1
ATOM 1455 O O . TRP A 1 186 ? -12.244 7.476 9.801 1.00 89.12 186 TRP A O 1
ATOM 1465 N N . GLN A 1 187 ? -11.941 5.406 8.976 1.00 88.81 187 GLN A N 1
ATOM 1466 C CA . GLN A 1 187 ? -13.154 5.367 8.169 1.00 88.81 187 GLN A CA 1
ATOM 1467 C C . GLN A 1 187 ? -13.933 4.101 8.509 1.00 88.81 187 GLN A C 1
ATOM 1469 O O . GLN A 1 187 ? -13.339 3.020 8.592 1.00 88.81 187 GLN A O 1
ATOM 1474 N N . LYS A 1 188 ? -15.243 4.241 8.739 1.00 91.00 188 LYS A N 1
ATOM 1475 C CA . LYS A 1 188 ? -16.115 3.090 8.963 1.00 91.00 188 LYS A CA 1
ATOM 1476 C C . LYS A 1 188 ? -16.177 2.276 7.676 1.00 91.00 188 LYS A C 1
ATOM 1478 O O . LYS A 1 188 ? -16.245 2.846 6.591 1.00 91.00 188 LYS A O 1
ATOM 1483 N N . VAL A 1 189 ? -16.139 0.952 7.791 1.00 88.31 189 VAL A N 1
ATOM 1484 C CA . VAL A 1 189 ? -16.182 0.044 6.636 1.00 88.31 189 VAL A CA 1
ATOM 1485 C C . VAL A 1 189 ? -17.416 0.284 5.754 1.00 88.31 189 VAL A C 1
ATOM 1487 O O . VAL A 1 189 ? -17.314 0.221 4.537 1.00 88.31 189 VAL A O 1
ATOM 1490 N N . GLU A 1 190 ? -18.556 0.610 6.357 1.00 85.56 190 GLU A N 1
ATOM 1491 C CA . GLU A 1 190 ? -19.813 0.902 5.648 1.00 85.56 190 GLU A CA 1
ATOM 1492 C C . GLU A 1 190 ? -19.784 2.222 4.860 1.00 85.56 190 GLU A C 1
ATOM 1494 O O . GLU A 1 190 ? -20.595 2.412 3.960 1.00 85.56 190 GLU A O 1
ATOM 1499 N N . ASP A 1 191 ? -18.847 3.123 5.174 1.00 84.62 191 ASP A N 1
ATOM 1500 C CA . ASP A 1 191 ? -18.695 4.408 4.483 1.00 84.62 191 ASP A CA 1
ATOM 1501 C C . ASP A 1 191 ? -17.773 4.302 3.255 1.00 84.62 191 ASP A C 1
ATOM 1503 O O . ASP A 1 191 ? -17.513 5.299 2.574 1.00 84.62 191 ASP A O 1
ATOM 1507 N N . PHE A 1 192 ? -17.188 3.129 2.986 1.00 78.38 192 PHE A N 1
ATOM 1508 C CA . PHE A 1 192 ? -16.505 2.899 1.716 1.00 78.38 192 PHE A CA 1
ATOM 1509 C C . PHE A 1 192 ? -17.573 2.759 0.631 1.00 78.38 192 PHE A C 1
ATOM 1511 O O . PHE A 1 192 ? -18.468 1.931 0.733 1.00 78.38 192 PHE A O 1
ATOM 1518 N N . VAL A 1 193 ? -17.507 3.625 -0.381 1.00 59.84 193 VAL A N 1
ATOM 1519 C CA . VAL A 1 193 ? -18.486 3.643 -1.471 1.00 59.84 193 VAL A CA 1
ATOM 1520 C C . VAL A 1 193 ? -18.317 2.373 -2.306 1.00 59.84 193 VAL A C 1
ATOM 1522 O O . VAL A 1 193 ? -17.235 2.163 -2.857 1.00 59.84 193 VAL A O 1
ATOM 1525 N N . ASP A 1 194 ? -19.383 1.572 -2.390 1.00 47.56 194 ASP A N 1
ATO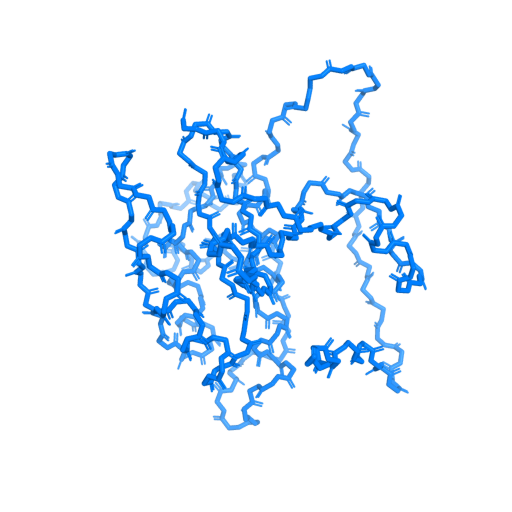M 1526 C CA . ASP A 1 194 ? -19.507 0.431 -3.306 1.00 47.56 194 ASP A CA 1
ATOM 1527 C C . ASP A 1 194 ? -19.494 0.868 -4.767 1.00 47.56 194 ASP A C 1
ATOM 1529 O O . ASP A 1 194 ? -20.390 1.643 -5.184 1.00 47.56 194 ASP A O 1
#

pLDDT: mean 75.06, std 22.96, range [17.64, 98.12]

Sequence (194 aa):
MKVQHLPMQNPHGSRIGSDGPLKTRRGGVTQPGWGCGYRTLQSICSWIIQNGSPKTVASAEVPNIPTIQQKLVEIKDKPERFFGSREWIGTLEAIYVIDTLYNVSCKVLHIARSDSIAKHADTLRDYFEQYGGLIMMGGDMDASSKGIAGIHVSVDQDVYLLVVDPHFVGRIKTKEELYTKEYVKWQKVEDFVD

Secondary structure (DSSP, 8-state):
----------SS-----------PPSSS--PPPTTHHHHHHHHHHHHHHHHS-TTT-S--SPPPHHHHHHHHHHTTSS-GGGTT------HHHHHHHHHHHH----------TTS-GGGGHHHHHHHHHHT---EEEPPSSS---EEEEEEEE-TT--EEEEEE-TT--S---SSHHHHHTTSEEEEEGGGS--

Radius of gyration: 17.21 Å; chains: 1; bounding box: 42×38×49 Å

InterPro domains:
  IPR012462 UFSP1/2/DUB, catalytic domain [PF07910] (29-192)

Organism: NCBI:txid74869